Protein AF-A0A821IS59-F1 (afdb_monomer)

Structure (mmCIF, N/CA/C/O backbone):
data_AF-A0A821IS59-F1
#
_entry.id   AF-A0A821IS59-F1
#
loop_
_atom_site.group_PDB
_atom_site.id
_atom_site.type_symbol
_atom_site.label_atom_id
_atom_site.label_alt_id
_atom_site.label_comp_id
_atom_site.label_asym_id
_atom_site.label_entity_id
_atom_site.label_seq_id
_atom_site.pdbx_PDB_ins_code
_atom_site.Cartn_x
_atom_site.Cartn_y
_atom_site.Cartn_z
_atom_site.occupancy
_atom_site.B_iso_or_equiv
_atom_site.auth_seq_id
_atom_site.auth_comp_id
_atom_site.auth_asym_id
_atom_site.auth_atom_id
_atom_site.pdbx_PDB_model_num
ATOM 1 N N . MET A 1 1 ? 2.387 8.499 15.050 1.00 59.97 1 MET A N 1
ATOM 2 C CA . MET A 1 1 ? 1.516 9.221 14.088 1.00 59.97 1 MET A CA 1
ATOM 3 C C . MET A 1 1 ? 2.134 9.024 12.708 1.00 59.97 1 MET A C 1
ATOM 5 O O . MET A 1 1 ? 3.350 8.895 12.683 1.00 59.97 1 MET A O 1
ATOM 9 N N . PRO A 1 2 ? 1.370 8.918 11.602 1.00 74.69 2 PRO A N 1
ATOM 10 C CA . PRO A 1 2 ? 1.954 8.896 10.257 1.00 74.69 2 PRO A CA 1
ATOM 11 C C . PRO A 1 2 ? 2.957 10.035 10.057 1.00 74.69 2 PRO A C 1
ATOM 13 O O . PRO A 1 2 ? 2.703 11.143 10.530 1.00 74.69 2 PRO A O 1
ATOM 16 N N . GLY A 1 3 ? 4.066 9.753 9.378 1.00 76.25 3 GLY A N 1
ATOM 17 C CA . GLY A 1 3 ? 5.069 10.752 9.035 1.00 76.25 3 GLY A CA 1
ATOM 18 C C . GLY A 1 3 ? 4.500 11.798 8.081 1.00 76.25 3 GLY A C 1
ATOM 19 O O . GLY A 1 3 ? 3.654 11.499 7.229 1.00 76.25 3 GLY A O 1
ATOM 20 N N . PHE A 1 4 ? 4.960 13.035 8.232 1.00 82.06 4 PHE A N 1
ATOM 21 C CA . PHE A 1 4 ? 4.669 14.121 7.305 1.00 82.06 4 PHE A CA 1
ATOM 22 C C . PHE A 1 4 ? 5.897 14.372 6.446 1.00 82.06 4 PHE A C 1
ATOM 24 O O . PHE A 1 4 ? 7.017 14.332 6.944 1.00 82.06 4 PHE A O 1
ATOM 31 N N . LEU A 1 5 ? 5.680 14.666 5.163 1.00 84.94 5 LEU A N 1
ATOM 32 C CA . LEU A 1 5 ? 6.774 15.094 4.301 1.00 84.94 5 LEU A CA 1
ATOM 33 C C . LEU A 1 5 ? 7.402 16.364 4.868 1.00 84.94 5 LEU A C 1
ATOM 35 O O . LEU A 1 5 ? 6.694 17.336 5.149 1.00 84.94 5 LEU A O 1
ATOM 39 N N . GLN A 1 6 ? 8.727 16.351 4.981 1.00 84.56 6 GLN A N 1
ATOM 40 C CA . GLN A 1 6 ? 9.496 17.547 5.287 1.00 84.56 6 GLN A CA 1
ATOM 41 C C . GLN A 1 6 ? 9.296 18.605 4.199 1.00 84.56 6 GLN A C 1
ATOM 43 O O . GLN A 1 6 ? 8.906 18.312 3.063 1.00 84.56 6 GLN A O 1
ATOM 48 N N . LYS A 1 7 ? 9.567 19.863 4.550 1.00 80.50 7 LYS A N 1
ATOM 49 C CA . LYS A 1 7 ? 9.503 20.967 3.593 1.00 80.50 7 LYS A CA 1
ATOM 50 C C . LYS A 1 7 ? 10.422 20.659 2.402 1.00 80.50 7 LYS A C 1
ATOM 52 O O . LYS A 1 7 ? 11.548 20.217 2.591 1.00 80.50 7 LYS A O 1
ATOM 57 N N . ASP A 1 8 ? 9.897 20.837 1.191 1.00 82.25 8 ASP A N 1
ATOM 58 C CA . ASP A 1 8 ? 10.565 20.565 -0.093 1.00 82.25 8 ASP A CA 1
ATOM 59 C C . ASP A 1 8 ? 10.872 19.081 -0.401 1.00 82.25 8 ASP A C 1
ATOM 61 O O . ASP A 1 8 ? 11.280 18.750 -1.520 1.00 82.25 8 ASP A O 1
ATOM 65 N N . ALA A 1 9 ? 10.576 18.158 0.520 1.00 81.62 9 ALA A N 1
ATOM 66 C CA . ALA A 1 9 ? 10.671 16.727 0.265 1.00 81.62 9 ALA A CA 1
ATOM 67 C C . ALA A 1 9 ? 9.511 16.249 -0.621 1.00 81.62 9 ALA A C 1
ATOM 69 O O . ALA A 1 9 ? 8.331 16.498 -0.362 1.00 81.62 9 ALA A O 1
ATOM 70 N N . LYS A 1 10 ? 9.843 15.509 -1.683 1.00 82.75 10 LYS A N 1
ATOM 71 C CA . LYS A 1 10 ? 8.840 14.920 -2.586 1.00 82.75 10 LYS A CA 1
ATOM 72 C C . LYS A 1 10 ? 8.290 13.590 -2.064 1.00 82.75 10 LYS A C 1
ATOM 74 O O . LYS A 1 10 ? 7.187 13.202 -2.453 1.00 82.75 10 LYS A O 1
ATOM 79 N N . GLN A 1 11 ? 9.065 12.883 -1.240 1.00 83.88 11 GLN A N 1
ATOM 80 C CA . GLN A 1 11 ? 8.817 11.508 -0.796 1.00 83.88 11 GLN A CA 1
ATOM 81 C C . GLN A 1 11 ? 9.330 11.313 0.638 1.00 83.88 11 GLN A C 1
ATOM 83 O O . GLN A 1 11 ? 10.232 12.036 1.056 1.00 83.88 11 GLN A O 1
ATOM 88 N N . LEU A 1 12 ? 8.719 10.377 1.370 1.00 84.75 12 LEU A N 1
ATOM 89 C CA . LEU A 1 12 ? 9.204 9.915 2.675 1.00 84.75 12 LEU A CA 1
ATOM 90 C C . LEU A 1 12 ? 10.434 9.026 2.477 1.00 84.75 12 LEU A C 1
ATOM 92 O O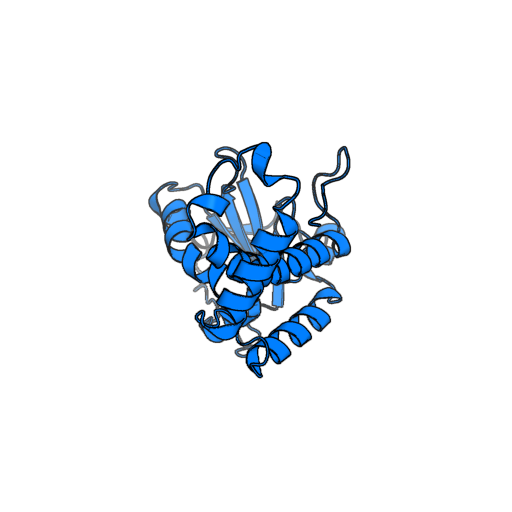 . LEU A 1 12 ? 10.531 8.348 1.445 1.00 84.75 12 LEU A O 1
ATOM 96 N N . ASP A 1 13 ? 11.322 8.993 3.466 1.00 84.88 13 ASP A N 1
ATOM 97 C CA . ASP A 1 13 ? 12.373 7.977 3.508 1.00 84.88 13 ASP A CA 1
ATOM 98 C C . ASP A 1 13 ? 11.794 6.575 3.808 1.00 84.88 13 ASP A C 1
ATOM 100 O O . ASP A 1 13 ? 10.598 6.414 4.083 1.00 84.88 13 ASP A O 1
ATOM 104 N N . ILE A 1 14 ? 12.633 5.539 3.691 1.00 83.19 14 ILE A N 1
ATOM 105 C CA . ILE A 1 14 ? 12.217 4.138 3.873 1.00 83.19 14 ILE A CA 1
ATOM 106 C C . ILE A 1 14 ? 11.695 3.898 5.293 1.00 83.19 14 ILE A C 1
ATOM 108 O O . ILE A 1 14 ? 10.658 3.251 5.476 1.00 83.19 14 ILE A O 1
ATOM 112 N N . GLU A 1 15 ? 12.387 4.430 6.299 1.00 85.94 15 GLU A N 1
ATOM 113 C CA . GLU A 1 15 ? 12.053 4.224 7.706 1.00 85.94 15 GLU A CA 1
ATOM 114 C C . GLU A 1 15 ? 10.711 4.886 8.039 1.00 85.94 15 GLU A C 1
ATOM 116 O O . GLU A 1 15 ? 9.783 4.209 8.488 1.00 85.94 15 GLU A O 1
ATOM 121 N N . GLU A 1 16 ? 10.544 6.164 7.706 1.00 87.19 16 GLU A N 1
ATOM 122 C CA . GLU A 1 16 ? 9.322 6.949 7.875 1.00 87.19 16 GLU A CA 1
ATOM 123 C C . GLU A 1 16 ? 8.137 6.347 7.106 1.00 87.19 16 GLU A C 1
ATOM 125 O O . GLU A 1 16 ? 7.010 6.278 7.622 1.00 87.19 16 GLU A O 1
ATOM 130 N N . ALA A 1 17 ? 8.354 5.894 5.865 1.00 86.94 17 ALA A N 1
ATOM 131 C CA . ALA A 1 17 ? 7.311 5.276 5.049 1.00 86.94 17 ALA A CA 1
ATOM 132 C C . ALA A 1 17 ? 6.825 3.952 5.661 1.00 86.94 17 ALA A C 1
ATOM 134 O O . ALA A 1 17 ? 5.610 3.692 5.706 1.00 86.94 17 ALA A O 1
ATOM 135 N N . ASN A 1 18 ? 7.753 3.138 6.168 1.00 88.56 18 ASN A N 1
ATOM 136 C CA . ASN A 1 18 ? 7.454 1.879 6.841 1.00 88.56 18 ASN A CA 1
ATOM 137 C C . ASN A 1 18 ? 6.792 2.108 8.209 1.00 88.56 18 ASN A C 1
ATOM 139 O O . ASN A 1 18 ? 5.780 1.474 8.518 1.00 88.56 18 ASN A O 1
ATOM 143 N N . GLU A 1 19 ? 7.265 3.061 9.009 1.00 88.44 19 GLU A N 1
ATOM 144 C CA . GLU A 1 19 ? 6.656 3.416 10.297 1.00 88.44 19 GLU A CA 1
ATOM 145 C C . GLU A 1 19 ? 5.252 3.992 10.151 1.00 88.44 19 GLU A C 1
ATOM 147 O O . GLU A 1 19 ? 4.334 3.653 10.913 1.00 88.44 19 GLU A O 1
ATOM 152 N N . THR A 1 20 ? 5.043 4.795 9.110 1.00 87.62 20 THR A N 1
ATOM 153 C CA . THR A 1 20 ? 3.714 5.254 8.716 1.00 87.62 20 THR A CA 1
ATOM 154 C C . THR A 1 20 ? 2.802 4.066 8.439 1.00 87.62 20 THR A C 1
ATOM 156 O O . THR A 1 20 ? 1.679 4.014 8.954 1.00 87.62 20 THR A O 1
ATOM 159 N N . ARG A 1 21 ? 3.273 3.065 7.683 1.00 86.19 21 ARG A N 1
ATOM 160 C CA . ARG A 1 21 ? 2.479 1.866 7.403 1.00 86.19 21 ARG A CA 1
ATOM 161 C C . ARG A 1 21 ? 2.159 1.083 8.672 1.00 86.19 21 ARG A C 1
ATOM 163 O O . ARG A 1 21 ? 0.985 0.763 8.875 1.00 86.19 21 ARG A O 1
ATOM 170 N N . MET A 1 22 ? 3.148 0.831 9.527 1.00 88.44 22 MET A N 1
ATOM 171 C CA . MET A 1 22 ? 2.959 0.156 10.817 1.00 88.44 22 MET A CA 1
ATOM 172 C C . MET A 1 22 ? 1.901 0.871 11.661 1.00 88.44 22 MET A C 1
ATOM 174 O O . MET A 1 22 ? 0.930 0.256 12.104 1.00 88.44 22 MET A O 1
ATOM 178 N N . THR A 1 23 ? 2.004 2.198 11.773 1.00 87.75 23 THR A N 1
ATOM 179 C CA . THR A 1 23 ? 1.018 3.023 12.481 1.00 87.75 23 THR A CA 1
ATOM 180 C C . THR A 1 23 ? -0.379 2.866 11.879 1.00 87.75 23 THR A C 1
ATOM 182 O O . THR A 1 23 ? -1.349 2.669 12.609 1.00 87.75 23 THR A O 1
ATOM 185 N N . THR A 1 24 ? -0.513 2.920 10.547 1.00 84.94 24 THR A N 1
ATOM 186 C CA . THR A 1 24 ? -1.827 2.778 9.894 1.00 84.94 24 THR A CA 1
ATOM 187 C C . THR A 1 24 ? -2.448 1.395 10.076 1.00 84.94 24 THR A C 1
ATOM 189 O O . THR A 1 24 ? -3.676 1.300 10.092 1.00 84.94 24 THR A O 1
ATOM 192 N N . LYS A 1 25 ? -1.639 0.339 10.240 1.00 84.50 25 LYS A N 1
ATOM 193 C CA . LYS A 1 25 ? -2.140 -1.002 10.560 1.00 84.50 25 LYS A CA 1
ATOM 194 C C . LYS A 1 25 ? -2.693 -1.084 11.971 1.00 84.50 25 LYS A C 1
ATOM 196 O O . LYS A 1 25 ? -3.840 -1.494 12.133 1.00 84.50 25 LYS A O 1
ATOM 201 N N . THR A 1 26 ? -1.956 -0.596 12.963 1.00 83.50 26 THR A N 1
ATOM 202 C CA . THR A 1 26 ? -2.443 -0.548 14.349 1.00 83.50 26 THR A CA 1
ATOM 203 C C . THR A 1 26 ? -3.665 0.360 14.487 1.00 83.50 26 THR A C 1
ATOM 205 O O . THR A 1 26 ? -4.608 0.040 15.210 1.00 83.50 26 THR A O 1
ATOM 208 N N . ARG A 1 27 ? -3.701 1.470 13.739 1.00 84.88 27 ARG A N 1
ATOM 209 C CA . ARG A 1 27 ? -4.839 2.394 13.714 1.00 84.88 27 ARG A CA 1
ATOM 210 C C . ARG A 1 27 ? -6.147 1.691 13.368 1.00 84.88 27 ARG A C 1
ATOM 212 O O . ARG A 1 27 ? -7.145 1.993 14.003 1.00 84.88 27 ARG A O 1
ATOM 219 N N . TRP A 1 28 ? -6.153 0.758 12.414 1.00 79.06 28 TRP A N 1
ATOM 220 C CA . TRP A 1 28 ? -7.377 0.038 12.045 1.00 79.06 28 TRP A CA 1
ATOM 221 C C . TRP A 1 28 ? -7.963 -0.748 13.227 1.00 79.06 28 TRP A C 1
ATOM 223 O O . TRP A 1 28 ? -9.173 -0.722 13.438 1.00 79.06 28 TRP A O 1
ATOM 233 N N . ILE A 1 29 ? -7.110 -1.374 14.044 1.00 78.81 29 ILE A N 1
ATOM 234 C CA . ILE A 1 29 ? -7.538 -2.096 15.251 1.00 78.81 29 ILE A CA 1
ATOM 235 C C . ILE A 1 29 ? -8.202 -1.119 16.233 1.00 78.81 29 ILE A C 1
ATOM 237 O O . ILE A 1 29 ? -9.315 -1.367 16.696 1.00 78.81 29 ILE A O 1
ATOM 241 N N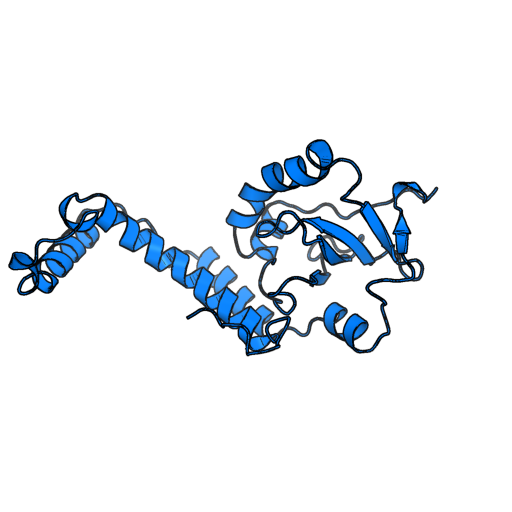 . ILE A 1 30 ? -7.567 0.028 16.487 1.00 82.38 30 ILE A N 1
ATOM 242 C CA . ILE A 1 30 ? -8.092 1.067 17.388 1.00 82.38 30 ILE A CA 1
ATOM 243 C C . ILE A 1 30 ? -9.400 1.664 16.844 1.00 82.38 30 ILE A C 1
ATOM 245 O O . ILE A 1 30 ? -10.386 1.778 17.570 1.00 82.38 30 ILE A O 1
ATOM 249 N N . GLU A 1 31 ? -9.435 2.019 15.558 1.00 82.12 31 GLU A N 1
ATOM 250 C CA . GLU A 1 31 ? -10.614 2.567 14.881 1.00 82.12 31 GLU A CA 1
ATOM 251 C C . GLU A 1 31 ? -11.782 1.573 14.902 1.00 82.12 31 GLU A C 1
ATOM 253 O O . GLU A 1 31 ? -12.923 1.990 15.107 1.00 82.12 31 GLU A O 1
ATOM 258 N N . SER A 1 32 ? -11.516 0.267 14.760 1.00 79.06 32 SER A N 1
ATOM 259 C CA . SER A 1 32 ? -12.545 -0.771 14.870 1.00 79.06 32 SER A CA 1
ATOM 260 C C . SER A 1 32 ? -13.202 -0.743 16.253 1.00 79.06 32 SER A C 1
ATOM 262 O O . SER A 1 32 ? -14.428 -0.718 16.343 1.00 79.06 32 SER A O 1
ATOM 264 N N . PHE A 1 33 ? -12.421 -0.611 17.328 1.00 79.00 33 PHE A N 1
ATOM 265 C CA . PHE A 1 33 ? -12.948 -0.499 18.685 1.00 79.00 33 PHE A CA 1
ATOM 266 C C . PHE A 1 33 ? -13.719 0.813 18.896 1.00 79.00 33 PHE A C 1
ATOM 268 O O . PHE A 1 33 ? -14.870 0.797 19.332 1.00 79.00 33 PHE A O 1
ATOM 275 N N . HIS A 1 34 ? -13.138 1.951 18.505 1.00 80.00 34 HIS A N 1
ATOM 276 C CA . HIS A 1 34 ? -13.785 3.263 18.619 1.00 80.00 34 HIS A CA 1
ATOM 277 C C . HIS A 1 34 ? -15.067 3.381 17.782 1.00 80.00 34 HIS A C 1
ATOM 279 O O . HIS A 1 34 ? -15.975 4.126 18.151 1.00 80.00 34 HIS A O 1
ATOM 285 N N . SER A 1 35 ? -15.199 2.624 16.690 1.00 83.38 35 SER A N 1
ATOM 286 C CA . SER A 1 35 ? -16.431 2.592 15.893 1.00 83.38 35 SER A CA 1
ATOM 287 C C . SER A 1 35 ? -17.660 2.161 16.706 1.00 83.38 35 SER A C 1
ATOM 289 O O . SER A 1 35 ? -18.772 2.578 16.391 1.00 83.38 35 SER A O 1
ATOM 291 N N . GLN A 1 36 ? -17.476 1.402 17.795 1.00 85.69 36 GLN A N 1
ATOM 292 C CA . GLN A 1 36 ? -18.565 1.018 18.696 1.00 85.69 36 GLN A CA 1
ATOM 293 C C . GLN A 1 36 ? -19.142 2.216 19.454 1.00 85.69 36 GLN A C 1
ATOM 295 O O . GLN A 1 36 ? -20.348 2.257 19.679 1.00 85.69 36 GLN A O 1
ATOM 300 N N . PHE A 1 37 ? -18.321 3.217 19.789 1.00 86.81 37 PHE A N 1
ATOM 301 C CA . PHE A 1 37 ? -18.783 4.440 20.455 1.00 86.81 37 PHE A CA 1
ATOM 302 C C . PHE A 1 37 ? -19.668 5.267 19.531 1.00 86.81 37 PHE A C 1
ATOM 304 O O . PHE A 1 37 ? -20.693 5.781 19.963 1.00 86.81 37 PHE A O 1
ATOM 311 N N . LYS A 1 38 ? -19.339 5.310 18.234 1.00 85.31 38 LYS A N 1
ATOM 312 C CA . LYS A 1 38 ? -20.121 6.037 17.222 1.00 85.31 38 LYS A CA 1
ATOM 313 C C . LYS A 1 38 ? -21.543 5.498 17.019 1.00 85.31 38 LYS A C 1
ATOM 315 O O . LYS A 1 38 ? -22.333 6.151 16.352 1.00 85.31 38 LYS A O 1
ATOM 320 N N . LYS A 1 39 ? -21.886 4.329 17.571 1.00 87.44 39 LYS A N 1
ATOM 321 C CA . LYS A 1 39 ? -23.265 3.808 17.568 1.00 87.44 39 LYS A CA 1
ATOM 322 C C . LYS A 1 39 ? -24.162 4.496 18.596 1.00 87.44 39 LYS A C 1
ATOM 324 O O . LYS A 1 39 ? -25.381 4.394 18.512 1.00 87.44 39 LYS A O 1
ATOM 329 N N . TRP A 1 40 ? -23.570 5.172 19.575 1.00 88.94 40 TRP A N 1
ATOM 330 C CA . TRP A 1 40 ? -24.288 5.844 20.646 1.00 88.94 40 TRP A CA 1
ATOM 331 C C . TRP A 1 40 ? -24.414 7.317 20.295 1.00 88.94 40 TRP A C 1
ATOM 333 O O . TRP A 1 40 ? -23.400 8.008 20.213 1.00 88.94 40 TRP A O 1
ATOM 343 N N . ARG A 1 41 ? -25.653 7.801 20.143 1.00 89.75 41 ARG A N 1
ATOM 344 C CA . ARG A 1 41 ? -25.951 9.184 19.726 1.00 89.75 41 ARG A CA 1
ATOM 345 C C . ARG A 1 41 ? -25.135 10.229 20.493 1.00 89.75 41 ARG A C 1
ATOM 347 O O . ARG A 1 41 ? -24.596 11.156 19.904 1.00 89.75 41 ARG A O 1
ATOM 354 N N . PHE A 1 42 ? -25.002 10.028 21.806 1.00 90.31 42 PHE A N 1
ATOM 355 C CA . PHE A 1 42 ? -24.223 10.902 22.683 1.00 90.31 42 PHE A CA 1
ATOM 356 C C . PHE A 1 42 ? -22.766 11.083 22.221 1.00 90.31 42 PHE A C 1
ATOM 358 O O . PHE A 1 42 ? -22.255 12.193 22.251 1.00 90.31 42 PHE A O 1
ATOM 365 N N . PHE A 1 43 ? -22.105 10.012 21.770 1.00 88.50 43 PHE A N 1
ATOM 366 C CA . PHE A 1 43 ? -20.697 10.025 21.355 1.00 88.50 43 PHE A CA 1
ATOM 367 C C . PHE A 1 43 ? -20.496 10.218 19.845 1.00 88.50 43 PHE A C 1
ATOM 369 O O . PHE A 1 43 ? -19.364 10.416 19.403 1.00 88.50 43 PHE A O 1
ATOM 376 N N . SER A 1 44 ? -21.555 10.127 19.036 1.00 85.69 44 SER A N 1
ATOM 377 C CA . SER A 1 44 ? -21.482 10.356 17.588 1.00 85.69 44 SER A CA 1
ATOM 378 C C . SER A 1 44 ? -21.651 11.821 17.193 1.00 85.69 44 SER A C 1
ATOM 380 O O . SER A 1 44 ? -21.275 12.198 16.084 1.00 85.69 44 SER A O 1
ATOM 382 N N . GLU A 1 45 ? -22.235 12.631 18.072 1.00 86.81 45 GLU A N 1
ATOM 383 C CA . GLU A 1 45 ? -22.579 14.031 17.822 1.00 86.81 45 GLU A CA 1
ATOM 384 C C . GLU A 1 45 ? -21.733 14.989 18.676 1.00 86.81 45 GLU A C 1
ATOM 386 O O . GLU A 1 45 ? -20.766 14.602 19.335 1.00 86.81 45 GLU A O 1
ATOM 391 N N . ARG A 1 46 ? -22.075 16.282 18.637 1.00 86.12 46 ARG A N 1
ATOM 392 C CA . ARG A 1 46 ? -21.448 17.286 19.499 1.00 86.12 46 ARG A CA 1
ATOM 393 C C . ARG A 1 46 ? -21.915 17.077 20.938 1.00 86.12 46 ARG A C 1
ATOM 395 O O . ARG A 1 46 ? -23.105 17.166 21.228 1.00 86.12 46 ARG A O 1
ATOM 402 N N . ILE A 1 47 ? -20.963 16.837 21.830 1.00 87.19 47 ILE A N 1
ATOM 403 C CA . ILE A 1 47 ? -21.215 16.682 23.264 1.00 87.19 47 ILE A CA 1
ATOM 404 C C . ILE A 1 47 ? -21.438 18.073 23.875 1.00 87.19 47 ILE A C 1
ATOM 406 O O . ILE A 1 47 ? -20.642 18.980 23.624 1.00 87.19 47 ILE A O 1
ATOM 410 N N . SER A 1 48 ? -22.511 18.249 24.662 1.00 88.88 48 SER A N 1
ATOM 411 C CA . SER A 1 48 ? -22.744 19.507 25.394 1.00 88.88 48 SER A CA 1
ATOM 412 C C . SER A 1 48 ? -21.601 19.773 26.374 1.00 88.88 48 SER A C 1
ATOM 414 O O . SER A 1 48 ? -21.091 18.851 27.016 1.00 88.88 48 SER A O 1
ATOM 416 N N . GLN A 1 49 ? -21.244 21.047 26.529 1.00 89.62 49 GLN A N 1
ATOM 417 C CA . GLN A 1 49 ? -20.241 21.514 27.483 1.00 89.62 49 GLN A CA 1
ATOM 418 C C . GLN A 1 49 ? -20.562 21.084 28.925 1.00 89.62 49 GLN A C 1
ATOM 420 O O . GLN A 1 49 ? -19.636 20.804 29.685 1.00 89.62 49 GLN A O 1
ATOM 425 N N . ASP A 1 50 ? -21.844 20.915 29.265 1.00 91.31 50 ASP A N 1
ATOM 426 C CA . ASP A 1 50 ? -22.294 20.444 30.585 1.00 91.31 50 ASP A CA 1
ATOM 427 C C . ASP A 1 50 ? -21.741 19.059 30.953 1.00 91.31 50 ASP A C 1
ATOM 429 O O . ASP A 1 50 ? -21.581 18.729 32.127 1.00 91.31 50 ASP A O 1
ATOM 433 N N . PHE A 1 51 ? -21.424 18.235 29.950 1.00 88.88 51 PHE A N 1
ATOM 434 C CA . PHE A 1 51 ? -20.907 16.887 30.160 1.00 88.88 51 PHE A CA 1
ATOM 435 C C . PHE A 1 51 ? -19.381 16.811 30.180 1.00 88.88 51 PHE A C 1
ATOM 437 O O . PHE A 1 51 ? -18.861 15.728 30.432 1.00 88.88 51 PHE A O 1
ATOM 444 N N . LEU A 1 52 ? -18.644 17.909 29.961 1.00 87.19 52 LEU A N 1
ATOM 445 C CA . LEU A 1 52 ? -17.173 17.874 29.932 1.00 87.19 52 LEU A CA 1
ATOM 446 C C . LEU A 1 52 ? -16.567 17.353 31.236 1.00 87.19 52 LEU A C 1
ATOM 448 O O . LEU A 1 52 ? -15.613 16.584 31.190 1.00 87.19 52 LEU A O 1
ATOM 452 N N . LEU A 1 53 ? -17.140 17.724 32.383 1.00 91.75 53 LEU A N 1
ATOM 453 C CA . LEU A 1 53 ? -16.655 17.278 33.694 1.00 91.75 53 LEU A CA 1
ATOM 454 C C . LEU A 1 53 ? -16.908 15.788 33.957 1.00 91.75 53 LEU A C 1
ATOM 456 O O . LEU A 1 53 ? -16.228 15.203 34.788 1.00 91.75 53 LEU A O 1
ATOM 460 N N . ASN A 1 54 ? -17.866 15.183 33.247 1.00 92.38 54 ASN A N 1
ATOM 461 C CA . ASN A 1 54 ? -18.270 13.785 33.427 1.00 92.38 54 ASN A CA 1
ATOM 462 C C . ASN A 1 54 ? -17.915 12.904 32.220 1.00 92.38 54 ASN A C 1
ATOM 464 O O . ASN A 1 54 ? -18.256 11.718 32.190 1.00 92.38 54 ASN A O 1
ATOM 468 N N . ILE A 1 55 ? -17.280 13.469 31.187 1.00 91.44 55 ILE A N 1
ATOM 469 C CA . ILE A 1 55 ? -17.041 12.770 29.923 1.00 91.44 55 ILE A CA 1
ATOM 470 C C . ILE A 1 55 ? -16.150 11.546 30.129 1.00 91.44 55 ILE A C 1
ATOM 472 O O . ILE A 1 55 ? -16.344 10.525 29.474 1.00 91.44 55 ILE A O 1
ATOM 476 N N . ASP A 1 56 ? -15.220 11.611 31.080 1.00 92.44 56 ASP A N 1
ATOM 477 C CA . ASP A 1 56 ? -14.331 10.511 31.421 1.00 92.44 56 ASP A CA 1
ATOM 478 C C . ASP A 1 56 ? -15.107 9.325 32.022 1.00 92.44 56 ASP A C 1
ATOM 480 O O . ASP A 1 56 ? -14.922 8.189 31.580 1.00 92.44 56 ASP A O 1
ATOM 484 N N . ILE A 1 57 ? -16.027 9.578 32.958 1.00 95.38 57 ILE A N 1
ATOM 485 C CA . ILE A 1 57 ? -16.891 8.569 33.580 1.00 95.38 57 ILE A CA 1
ATOM 486 C C . ILE A 1 57 ? -17.819 7.960 32.534 1.00 95.38 57 ILE A C 1
ATOM 488 O O . ILE A 1 57 ? -17.969 6.737 32.486 1.00 95.38 57 ILE A O 1
ATOM 492 N N . LEU A 1 58 ? -18.409 8.782 31.664 1.00 92.56 58 LEU A N 1
ATOM 493 C CA . LEU A 1 58 ? -19.292 8.310 30.598 1.00 92.56 58 LEU A CA 1
ATOM 494 C C . LEU A 1 58 ? -18.540 7.409 29.610 1.00 92.56 58 LEU A C 1
ATOM 496 O O . LEU A 1 58 ? -19.008 6.311 29.298 1.00 92.56 58 LEU A O 1
ATOM 500 N N . VAL A 1 59 ? -17.348 7.825 29.164 1.00 91.75 59 VAL A N 1
ATOM 501 C CA . VAL A 1 59 ? -16.495 7.022 28.275 1.00 91.75 59 VAL A CA 1
ATOM 502 C C . VAL A 1 59 ? -16.088 5.718 28.955 1.00 91.75 59 VAL A C 1
ATOM 504 O O . VAL A 1 59 ? -16.226 4.658 28.345 1.00 91.75 59 VAL A O 1
ATOM 507 N N . ARG A 1 60 ? -15.632 5.748 30.215 1.00 93.69 60 ARG A N 1
ATOM 508 C CA . ARG A 1 60 ? -15.223 4.546 30.970 1.00 93.69 60 ARG A CA 1
ATOM 509 C C . ARG A 1 60 ? -16.383 3.575 31.176 1.00 93.69 60 ARG A C 1
ATOM 511 O O . ARG A 1 60 ? -16.212 2.376 30.964 1.00 93.69 60 ARG A O 1
ATOM 518 N N . THR A 1 61 ? -17.559 4.085 31.534 1.00 93.81 61 THR A N 1
ATOM 519 C CA . THR A 1 61 ? -18.767 3.275 31.761 1.00 93.81 61 THR A CA 1
ATOM 520 C C . THR A 1 61 ? -19.210 2.591 30.475 1.00 93.81 61 THR A C 1
ATOM 522 O O . THR A 1 61 ? -19.456 1.379 30.461 1.00 93.81 61 THR A O 1
ATOM 525 N N . LEU A 1 62 ? -19.247 3.337 29.367 1.00 91.50 62 LEU A N 1
ATOM 526 C CA . LEU A 1 62 ? -19.572 2.754 28.074 1.00 91.50 62 LEU A CA 1
ATOM 527 C C . LEU A 1 62 ? -18.503 1.749 27.627 1.00 91.50 62 LEU A C 1
ATOM 529 O O . LEU A 1 62 ? -18.851 0.656 27.189 1.00 91.50 62 LEU A O 1
ATOM 533 N N . SER A 1 63 ? -17.217 2.070 27.799 1.00 90.12 63 SER A N 1
ATOM 534 C CA . SER A 1 63 ? -16.103 1.158 27.495 1.00 90.12 63 SER A CA 1
ATOM 535 C C . SER A 1 63 ? -16.262 -0.172 28.228 1.00 90.12 63 SER A C 1
ATOM 537 O O . SER A 1 63 ? -16.185 -1.232 27.613 1.00 90.12 63 SER A O 1
ATOM 539 N N . ALA A 1 64 ? -16.522 -0.128 29.539 1.00 91.62 64 ALA A N 1
ATOM 540 C CA . ALA A 1 64 ? -16.721 -1.319 30.359 1.00 91.62 64 ALA A CA 1
ATOM 541 C C . ALA A 1 64 ? -17.933 -2.134 29.888 1.00 91.62 64 ALA A C 1
ATOM 543 O O . ALA A 1 64 ? -17.847 -3.357 29.769 1.00 91.62 64 ALA A O 1
ATOM 544 N N . SER A 1 65 ? -19.033 -1.456 29.552 1.00 91.12 65 SER A N 1
ATOM 545 C CA . SER A 1 65 ? -20.256 -2.093 29.054 1.00 91.12 65 SER A CA 1
ATOM 546 C C . SER A 1 65 ? -20.033 -2.778 27.703 1.00 91.12 65 SER A C 1
ATOM 548 O O . SER A 1 65 ? -20.384 -3.946 27.541 1.00 91.12 65 SER A O 1
ATOM 550 N N . VAL A 1 66 ? -19.384 -2.098 26.753 1.00 89.19 66 VAL A N 1
ATOM 551 C CA . VAL A 1 66 ? -19.027 -2.657 25.438 1.00 89.19 66 VAL A CA 1
ATOM 552 C C . VAL A 1 66 ? -18.042 -3.816 25.585 1.00 89.19 66 VAL A C 1
ATOM 554 O O . VAL A 1 66 ? -18.203 -4.832 24.920 1.00 89.19 66 VAL A O 1
ATOM 557 N N . ASN A 1 67 ? -17.064 -3.723 26.487 1.00 85.62 67 ASN A N 1
ATOM 558 C CA . ASN A 1 67 ? -16.104 -4.804 26.725 1.00 85.62 67 ASN A CA 1
ATOM 559 C C . ASN A 1 67 ? -16.749 -6.057 27.333 1.00 85.62 67 ASN A C 1
ATOM 561 O O . ASN A 1 67 ? -16.318 -7.174 27.042 1.00 85.62 67 ASN A O 1
ATOM 565 N N . LYS A 1 68 ? -17.755 -5.877 28.197 1.00 89.56 68 LYS A N 1
ATOM 566 C CA . LYS A 1 68 ? -18.459 -6.963 28.891 1.00 89.56 68 LYS A CA 1
ATOM 567 C C . LYS A 1 68 ? -19.525 -7.619 28.009 1.00 89.56 68 LYS A C 1
ATOM 569 O O . LYS A 1 68 ? -19.621 -8.842 28.009 1.00 89.56 68 LYS A O 1
ATOM 574 N N . TYR A 1 69 ? -20.317 -6.818 27.295 1.00 89.25 69 TYR A N 1
ATOM 575 C CA . TYR A 1 69 ? -21.541 -7.267 26.616 1.00 89.25 69 TYR A CA 1
ATOM 576 C C . TYR A 1 69 ? -21.537 -7.047 25.100 1.00 89.25 69 TYR A C 1
ATOM 578 O O . TYR A 1 69 ? -22.375 -7.601 24.395 1.00 89.25 69 TYR A O 1
ATOM 586 N N . GLY A 1 70 ? -20.633 -6.215 24.584 1.00 81.19 70 GLY A N 1
ATOM 587 C CA . GLY A 1 70 ? -20.553 -5.907 23.163 1.00 81.19 70 GLY A CA 1
ATOM 588 C C . GLY A 1 70 ? -19.886 -7.022 22.350 1.00 81.19 70 GLY A C 1
ATOM 589 O O . GLY A 1 70 ? -19.111 -7.822 22.882 1.00 81.19 70 GLY A O 1
ATOM 590 N N . PRO A 1 71 ? -20.145 -7.072 21.031 1.00 80.81 71 PRO A N 1
ATOM 591 C CA . PRO A 1 71 ? -19.470 -8.011 20.151 1.00 80.81 71 PRO A CA 1
ATOM 592 C C . PRO A 1 71 ? -17.976 -7.682 20.091 1.00 80.81 71 PRO A C 1
ATOM 594 O O . PRO A 1 71 ? -17.583 -6.535 19.849 1.00 80.81 71 PRO A O 1
ATOM 597 N N . ARG A 1 72 ? -17.131 -8.701 20.268 1.00 73.38 72 ARG A N 1
ATOM 598 C CA . ARG A 1 72 ? -15.688 -8.559 20.063 1.00 73.38 72 ARG A CA 1
ATOM 599 C C . ARG A 1 72 ? -15.419 -8.393 18.572 1.00 73.38 72 ARG A C 1
ATOM 601 O O . ARG A 1 72 ? -15.601 -9.324 17.802 1.00 73.38 72 ARG A O 1
ATOM 608 N N . LEU A 1 73 ? -15.000 -7.195 18.173 1.00 71.38 73 LEU A N 1
ATOM 609 C CA . LEU A 1 73 ? -14.669 -6.900 16.774 1.00 71.38 73 LEU A CA 1
ATOM 610 C C . LEU A 1 73 ? -13.277 -7.384 16.368 1.00 71.38 73 LEU A C 1
ATOM 612 O O . LEU A 1 73 ? -13.011 -7.565 15.185 1.00 71.38 73 LEU A O 1
ATOM 616 N N . PHE A 1 74 ? -12.393 -7.573 17.343 1.00 70.31 74 PHE A N 1
ATOM 617 C CA . PHE A 1 74 ? -11.032 -8.028 17.127 1.00 70.31 74 PHE A CA 1
ATOM 618 C C . PHE A 1 74 ? -10.657 -9.011 18.232 1.00 70.31 74 PHE A C 1
ATOM 620 O O . PHE A 1 74 ? -10.765 -8.696 19.418 1.00 70.31 74 PHE A O 1
ATOM 627 N N . HIS A 1 75 ? -10.244 -10.215 17.840 1.00 66.50 75 HIS A N 1
ATOM 628 C CA . HIS A 1 75 ? -9.820 -11.251 18.781 1.00 66.50 75 HIS A CA 1
ATOM 629 C C . HIS A 1 75 ? -8.333 -11.138 19.144 1.00 66.50 75 HIS A C 1
ATOM 631 O O . HIS A 1 75 ? -7.944 -11.668 20.183 1.00 66.50 75 HIS A O 1
ATOM 637 N N . GLY A 1 76 ? -7.535 -10.410 18.345 1.00 59.88 76 GLY A N 1
ATOM 638 C CA . GLY A 1 76 ? -6.172 -9.948 18.651 1.00 59.88 76 GLY A CA 1
ATOM 639 C C . GLY A 1 76 ? -5.170 -10.990 19.111 1.00 59.88 76 GLY A C 1
ATOM 640 O O . GLY A 1 76 ? -4.165 -10.641 19.724 1.00 59.88 76 GLY A O 1
ATOM 641 N N . LYS A 1 77 ? -5.479 -12.260 18.868 1.00 63.25 77 LYS A N 1
ATOM 642 C CA . LYS A 1 77 ? -4.731 -13.427 19.330 1.00 63.25 77 LYS A CA 1
ATOM 643 C C . LYS A 1 77 ? -4.847 -14.590 18.347 1.00 63.25 77 LYS A C 1
ATOM 645 O O . LYS A 1 77 ? -4.644 -15.735 18.740 1.00 63.25 77 LYS A O 1
ATOM 650 N N . SER A 1 78 ? -5.238 -14.328 17.098 1.00 75.06 78 SER A N 1
ATOM 651 C CA . SER A 1 78 ? -5.183 -15.375 16.081 1.00 75.06 78 SER A CA 1
ATOM 652 C C . SER A 1 78 ? -3.714 -15.649 15.742 1.00 75.06 78 SER A C 1
ATOM 654 O O . SER A 1 78 ? -2.890 -14.732 15.768 1.00 75.06 78 SER A O 1
ATOM 656 N N . ALA A 1 79 ? -3.366 -16.902 15.446 1.00 81.38 79 ALA A N 1
ATOM 657 C CA . ALA A 1 79 ? -2.021 -17.236 14.971 1.00 81.38 79 ALA A CA 1
ATOM 658 C C . ALA A 1 79 ? -1.669 -16.434 13.702 1.00 81.38 79 ALA A C 1
ATOM 660 O O . ALA A 1 79 ? -0.534 -16.004 13.531 1.00 81.38 79 ALA A O 1
ATOM 661 N N . GLU A 1 80 ? -2.672 -16.153 12.870 1.00 80.44 80 GLU A N 1
ATOM 662 C CA . GLU A 1 80 ? -2.577 -15.348 11.652 1.00 80.44 80 GLU A CA 1
ATOM 663 C C . GLU A 1 80 ? -2.129 -13.903 11.930 1.00 80.44 80 GLU A C 1
ATOM 665 O O . GLU A 1 80 ? -1.219 -13.411 11.262 1.00 80.44 80 GLU A O 1
ATOM 670 N N . ASP A 1 81 ? -2.701 -13.237 12.942 1.00 80.44 81 ASP A N 1
ATOM 671 C CA . ASP A 1 81 ? -2.310 -11.872 13.327 1.00 80.44 81 ASP A CA 1
ATOM 672 C C . ASP A 1 81 ? -0.843 -11.820 13.786 1.00 80.44 81 ASP A C 1
ATOM 674 O O . ASP A 1 81 ? -0.112 -10.892 13.431 1.00 80.44 81 ASP A O 1
ATOM 678 N N . TYR A 1 82 ? -0.397 -12.826 14.549 1.00 85.31 82 TYR A N 1
ATOM 679 C CA . TYR A 1 82 ? 0.996 -12.938 14.995 1.00 85.31 82 TYR A CA 1
ATOM 680 C C . TYR A 1 82 ? 1.952 -13.178 13.826 1.00 85.31 82 TYR A C 1
ATOM 682 O O . TYR A 1 82 ? 2.977 -12.501 13.724 1.00 85.31 82 TYR A O 1
ATOM 690 N N . THR A 1 83 ? 1.614 -14.102 12.925 1.00 86.19 83 THR A N 1
ATOM 691 C CA . THR A 1 83 ? 2.409 -14.384 11.723 1.00 86.19 83 THR A CA 1
ATOM 692 C C . THR A 1 83 ? 2.525 -13.142 10.843 1.00 86.19 83 THR A C 1
ATOM 694 O O . THR A 1 83 ? 3.630 -12.774 10.440 1.00 86.19 83 THR A O 1
ATOM 697 N N . LEU A 1 84 ? 1.416 -12.431 10.614 1.00 84.12 84 LEU A N 1
ATOM 698 C CA . LEU A 1 84 ? 1.410 -11.189 9.848 1.00 84.12 84 LEU A CA 1
ATOM 699 C C . LEU A 1 84 ? 2.259 -10.101 10.520 1.00 84.12 84 LEU A C 1
ATOM 701 O O . LEU A 1 84 ? 3.049 -9.443 9.844 1.00 84.12 84 LEU A O 1
ATOM 705 N N . ALA A 1 85 ? 2.127 -9.915 11.837 1.00 87.19 85 ALA A N 1
ATOM 706 C CA . ALA A 1 85 ? 2.910 -8.931 12.580 1.00 87.19 85 ALA A CA 1
ATOM 707 C C . ALA A 1 85 ? 4.417 -9.225 12.506 1.00 87.19 85 ALA A C 1
ATOM 709 O O . ALA A 1 85 ? 5.199 -8.319 12.219 1.00 87.19 85 ALA A O 1
ATOM 710 N N . ASN A 1 86 ? 4.823 -10.485 12.684 1.00 88.44 86 ASN A N 1
ATOM 711 C CA . ASN A 1 86 ? 6.220 -10.898 12.550 1.00 88.44 86 ASN A CA 1
ATOM 712 C C . ASN A 1 86 ? 6.740 -10.683 11.124 1.00 88.44 86 ASN A C 1
ATOM 714 O O . ASN A 1 86 ? 7.817 -10.117 10.949 1.00 88.44 86 ASN A O 1
ATOM 718 N N . LYS A 1 87 ? 5.953 -11.039 10.100 1.00 86.81 87 LYS A N 1
ATOM 719 C CA . LYS A 1 87 ? 6.305 -10.780 8.695 1.00 86.81 87 LYS A CA 1
ATOM 720 C C . LYS A 1 87 ? 6.496 -9.285 8.440 1.00 86.81 87 LYS A C 1
ATOM 722 O O . LYS A 1 87 ? 7.473 -8.885 7.817 1.00 86.81 87 LYS A O 1
ATOM 727 N N . MET A 1 88 ? 5.605 -8.442 8.963 1.00 88.88 88 MET A N 1
ATOM 728 C CA . MET A 1 88 ? 5.742 -6.987 8.870 1.00 88.88 88 MET A CA 1
ATOM 729 C C . MET A 1 88 ? 6.994 -6.467 9.590 1.00 88.88 88 MET A C 1
ATOM 731 O O . MET A 1 88 ? 7.651 -5.568 9.081 1.00 88.88 88 MET A O 1
ATOM 735 N N . LEU A 1 89 ? 7.367 -7.021 10.743 1.00 89.44 89 LEU A N 1
ATOM 736 C CA . LEU A 1 89 ? 8.608 -6.631 11.419 1.00 89.44 89 LEU A CA 1
ATOM 737 C C . LEU A 1 89 ? 9.851 -7.018 10.605 1.00 89.44 89 LEU A C 1
ATOM 739 O O . LEU A 1 89 ? 10.771 -6.212 10.498 1.00 89.44 89 LEU A O 1
ATOM 743 N N . LEU A 1 90 ? 9.851 -8.199 9.980 1.00 86.88 90 LEU A N 1
ATOM 744 C CA . LEU A 1 90 ? 10.934 -8.640 9.095 1.00 86.88 90 LEU A CA 1
ATOM 745 C C . LEU A 1 90 ? 11.039 -7.753 7.845 1.00 86.88 90 LEU A C 1
ATOM 747 O O . LEU A 1 90 ? 12.117 -7.271 7.510 1.00 86.88 90 LEU A O 1
ATOM 751 N N . MET A 1 91 ? 9.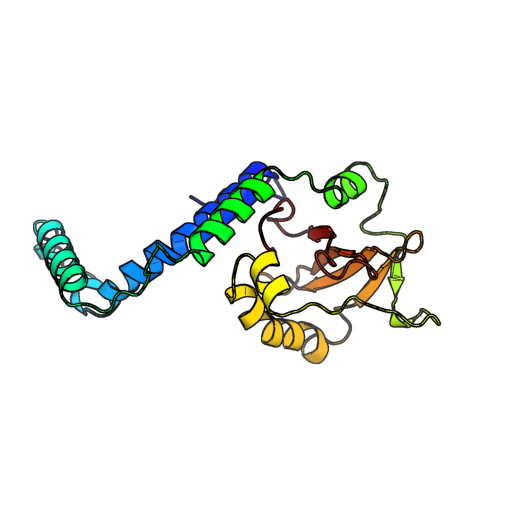909 -7.470 7.192 1.00 84.62 91 MET A N 1
ATOM 752 C CA . MET A 1 91 ? 9.863 -6.630 5.993 1.00 84.62 91 MET A CA 1
ATOM 753 C C . MET A 1 91 ? 10.214 -5.160 6.271 1.00 84.62 91 MET A C 1
ATOM 755 O O . MET A 1 91 ? 10.695 -4.485 5.364 1.00 84.62 91 MET A O 1
ATOM 759 N N . LYS A 1 92 ? 10.022 -4.654 7.504 1.00 86.31 92 LYS A N 1
ATOM 760 C CA . LYS A 1 92 ? 10.350 -3.259 7.874 1.00 86.31 92 LYS A CA 1
ATOM 761 C C . LYS A 1 92 ? 11.814 -2.935 7.564 1.00 86.31 92 LYS A C 1
ATOM 763 O O . LYS A 1 92 ? 12.105 -1.826 7.127 1.00 86.31 92 LYS A O 1
ATOM 768 N N . ASN A 1 93 ? 12.696 -3.908 7.778 1.00 80.75 93 ASN A N 1
ATOM 769 C CA . ASN A 1 93 ? 14.144 -3.755 7.652 1.00 80.75 93 ASN A CA 1
ATOM 770 C C . ASN A 1 93 ? 14.688 -4.325 6.335 1.00 80.75 93 ASN A C 1
ATOM 772 O O . ASN A 1 93 ? 15.900 -4.354 6.137 1.00 80.75 93 ASN A O 1
ATOM 776 N N . ARG A 1 94 ? 13.816 -4.820 5.448 1.00 84.06 94 ARG A N 1
ATOM 777 C CA . ARG A 1 94 ? 14.232 -5.338 4.145 1.00 84.06 94 ARG A CA 1
ATOM 778 C C . ARG A 1 94 ? 14.773 -4.188 3.302 1.00 84.06 94 ARG A C 1
ATOM 780 O O . ARG A 1 94 ? 14.175 -3.119 3.261 1.00 84.06 94 ARG A O 1
ATOM 787 N N . THR A 1 95 ? 15.862 -4.433 2.594 1.00 82.44 95 THR A N 1
ATOM 788 C CA . THR A 1 95 ? 16.376 -3.527 1.567 1.00 82.44 95 THR A CA 1
ATOM 789 C C . THR A 1 95 ? 15.551 -3.675 0.288 1.00 82.44 95 THR A C 1
ATOM 791 O O . THR A 1 95 ? 15.330 -4.800 -0.160 1.00 82.44 95 THR A O 1
ATOM 794 N N . SER A 1 96 ? 15.102 -2.565 -0.307 1.00 86.19 96 SER A N 1
ATOM 795 C CA . SER A 1 96 ? 14.491 -2.593 -1.644 1.00 86.19 96 SER A CA 1
ATOM 796 C C . SER A 1 96 ? 15.593 -2.509 -2.695 1.00 86.19 96 SER A C 1
ATOM 798 O O . SER A 1 96 ? 16.222 -1.467 -2.875 1.00 86.19 96 SER A O 1
ATOM 800 N N . HIS A 1 97 ? 15.842 -3.624 -3.373 1.00 87.88 97 HIS A N 1
ATOM 801 C CA . HIS A 1 97 ? 16.803 -3.693 -4.467 1.00 87.88 97 HIS A CA 1
ATOM 802 C C . HIS A 1 97 ? 16.346 -2.841 -5.652 1.00 87.88 97 HIS A C 1
ATOM 804 O O . HIS A 1 97 ? 17.163 -2.169 -6.270 1.00 87.88 97 HIS A O 1
ATOM 810 N N . LEU A 1 98 ? 15.041 -2.798 -5.929 1.00 89.06 98 LEU A N 1
ATOM 811 C CA . LEU A 1 98 ? 14.488 -2.000 -7.020 1.00 89.06 98 LEU A CA 1
ATOM 812 C C . LEU A 1 98 ? 14.639 -0.495 -6.761 1.00 89.06 98 LEU A C 1
ATOM 814 O O . LEU A 1 98 ? 14.958 0.267 -7.674 1.00 89.06 98 LEU A O 1
ATOM 818 N N . GLU A 1 99 ? 14.442 -0.058 -5.515 1.00 88.19 99 GLU A N 1
ATOM 819 C CA . GLU A 1 99 ? 14.717 1.320 -5.105 1.00 88.19 99 GLU A CA 1
ATOM 820 C C . GLU A 1 99 ? 16.195 1.671 -5.297 1.00 88.19 99 GLU A C 1
ATOM 822 O O . GLU A 1 99 ? 16.487 2.704 -5.904 1.00 88.19 99 GLU A O 1
ATOM 827 N N . GLN A 1 100 ? 17.100 0.787 -4.867 1.00 88.88 100 GLN A N 1
ATOM 828 C CA . GLN A 1 100 ? 18.541 0.973 -5.022 1.00 88.88 100 GLN A CA 1
ATOM 829 C C . GLN A 1 100 ? 18.952 1.051 -6.491 1.00 88.88 100 GLN A C 1
ATOM 831 O O . GLN A 1 100 ? 19.629 2.002 -6.872 1.00 88.88 100 GLN A O 1
ATOM 836 N N . SER A 1 101 ? 18.499 0.122 -7.337 1.00 89.44 101 SER A N 1
ATOM 837 C CA . SER A 1 101 ? 18.809 0.122 -8.772 1.00 89.44 101 SER A CA 1
ATOM 838 C C . SER A 1 101 ? 18.320 1.392 -9.469 1.00 89.44 101 SER A C 1
ATOM 840 O O . SER A 1 101 ? 19.008 1.935 -10.332 1.00 89.44 101 SER A O 1
ATOM 842 N N . ILE A 1 102 ? 17.153 1.920 -9.086 1.00 88.94 102 ILE A N 1
ATOM 843 C CA . ILE A 1 102 ? 16.644 3.180 -9.646 1.00 88.94 102 ILE A CA 1
ATOM 844 C C . ILE A 1 102 ? 17.445 4.383 -9.133 1.00 88.94 102 ILE A C 1
ATOM 846 O O . ILE A 1 102 ? 17.731 5.300 -9.906 1.00 88.94 102 ILE A O 1
ATOM 850 N N . SER A 1 103 ? 17.798 4.404 -7.847 1.00 86.94 103 SER A N 1
ATOM 851 C CA . SER A 1 103 ? 18.561 5.495 -7.228 1.00 86.94 103 SER A CA 1
ATOM 852 C C . SER A 1 103 ? 20.015 5.550 -7.711 1.00 86.94 103 SER A C 1
ATOM 854 O O . SER A 1 103 ? 20.531 6.645 -7.933 1.00 86.94 103 SER A O 1
ATOM 856 N N . ASN A 1 104 ? 20.644 4.396 -7.946 1.00 89.06 104 ASN A N 1
ATOM 857 C CA . ASN A 1 104 ? 22.004 4.278 -8.485 1.00 89.06 104 ASN A CA 1
ATOM 858 C C . ASN A 1 104 ? 22.071 4.531 -10.000 1.00 89.06 104 ASN A C 1
ATOM 860 O O . ASN A 1 104 ? 23.144 4.797 -10.535 1.00 89.06 104 ASN A O 1
ATOM 864 N N . GLY A 1 105 ? 20.925 4.495 -10.688 1.00 86.12 105 GLY A N 1
ATOM 865 C CA . GLY A 1 105 ? 20.827 4.723 -12.129 1.00 86.12 105 GLY A CA 1
ATOM 866 C C . GLY A 1 105 ? 20.971 3.464 -12.988 1.00 86.12 105 GLY A C 1
ATOM 867 O O . GLY A 1 105 ? 20.905 3.584 -14.211 1.00 86.12 105 GLY A O 1
ATOM 868 N N . ASP A 1 106 ? 21.094 2.286 -12.372 1.00 87.25 106 ASP A N 1
ATOM 869 C CA . ASP A 1 106 ? 21.153 0.984 -13.050 1.00 87.25 106 ASP A CA 1
ATOM 870 C C . ASP A 1 106 ? 19.854 0.691 -13.818 1.00 87.25 106 ASP A C 1
ATOM 872 O O . ASP A 1 106 ? 19.880 0.157 -14.925 1.00 87.25 106 ASP A O 1
ATOM 876 N N . LEU A 1 107 ? 18.708 1.107 -13.261 1.00 87.88 107 LEU A N 1
ATOM 877 C CA . LEU A 1 107 ? 17.399 1.022 -13.909 1.00 87.88 107 LEU A CA 1
ATOM 878 C C . LEU A 1 107 ? 16.772 2.412 -14.055 1.00 87.88 107 LEU A C 1
ATOM 880 O O . LEU A 1 107 ? 16.387 3.066 -13.083 1.00 87.88 107 LEU A O 1
ATOM 884 N N . SER A 1 108 ? 16.579 2.869 -15.293 1.00 90.00 108 SER A N 1
ATOM 885 C CA . SER A 1 108 ? 15.873 4.128 -15.526 1.00 90.00 108 SER A CA 1
ATOM 886 C C . SER A 1 108 ? 14.370 3.943 -15.370 1.00 90.00 108 SER A C 1
ATOM 888 O O . SER A 1 108 ? 13.723 3.347 -16.219 1.00 90.00 108 SER A O 1
ATOM 890 N N . ILE A 1 109 ? 13.751 4.597 -14.386 1.00 88.50 109 ILE A N 1
ATOM 891 C CA . ILE A 1 109 ? 12.281 4.621 -14.278 1.00 88.50 109 ILE A CA 1
ATOM 892 C C . ILE A 1 109 ? 11.594 5.427 -15.390 1.00 88.50 109 ILE A C 1
ATOM 894 O O . ILE A 1 109 ? 10.378 5.567 -15.356 1.00 88.50 109 ILE A O 1
ATOM 898 N N . ARG A 1 110 ? 12.322 6.036 -16.337 1.00 86.44 110 ARG A N 1
ATOM 899 C CA . ARG A 1 110 ? 11.738 6.859 -17.415 1.00 86.44 110 ARG A CA 1
ATOM 900 C C . ARG A 1 110 ? 12.033 6.311 -18.804 1.00 86.44 110 ARG A C 1
ATOM 902 O O . ARG A 1 110 ? 11.131 6.325 -19.633 1.00 86.44 110 ARG A O 1
ATOM 909 N N . LYS A 1 111 ? 13.262 5.857 -19.043 1.00 88.44 111 LYS A N 1
ATOM 910 C CA . LYS A 1 111 ? 13.764 5.420 -20.355 1.00 88.44 111 LYS A CA 1
ATOM 911 C C . LYS A 1 111 ? 13.887 3.898 -20.416 1.00 88.44 111 LYS A C 1
ATOM 913 O O . LYS A 1 111 ? 13.944 3.279 -19.364 1.00 88.44 111 LYS A O 1
ATOM 918 N N . ASN A 1 112 ? 13.996 3.350 -21.627 1.00 89.69 112 ASN A N 1
ATOM 919 C CA . ASN A 1 112 ? 14.278 1.930 -21.882 1.00 89.69 112 ASN A CA 1
ATOM 920 C C . ASN A 1 112 ? 13.144 0.987 -21.439 1.00 89.69 112 ASN A C 1
ATOM 922 O O . ASN A 1 112 ? 13.374 -0.013 -20.767 1.00 89.69 112 ASN A O 1
ATOM 926 N N . TRP A 1 113 ? 11.912 1.335 -21.818 1.00 92.56 113 TRP A N 1
ATOM 927 C CA . TRP A 1 113 ? 10.724 0.510 -21.597 1.00 92.56 113 TRP A CA 1
ATOM 928 C C . TRP A 1 113 ? 10.015 0.276 -22.926 1.00 92.56 113 TRP A C 1
ATOM 930 O O . TRP A 1 113 ? 9.931 1.200 -23.736 1.00 92.56 113 TRP A O 1
ATOM 940 N N . ILE A 1 114 ? 9.507 -0.934 -23.124 1.00 91.44 114 ILE A N 1
ATOM 941 C CA . ILE A 1 114 ? 8.810 -1.378 -24.332 1.00 91.44 114 ILE A CA 1
ATOM 942 C C . ILE A 1 114 ? 7.360 -1.663 -23.954 1.00 91.44 114 ILE A C 1
ATOM 944 O O . ILE A 1 114 ? 7.106 -2.321 -22.944 1.00 91.44 114 ILE A O 1
ATOM 948 N N . SER A 1 115 ? 6.406 -1.146 -24.729 1.00 90.44 115 SER A N 1
ATOM 949 C CA . SER A 1 115 ? 4.989 -1.423 -24.496 1.00 90.44 115 SER A CA 1
ATOM 950 C C . SER A 1 115 ? 4.698 -2.901 -24.675 1.00 90.44 115 SER A C 1
ATOM 952 O O . SER A 1 115 ? 5.074 -3.467 -25.693 1.00 90.44 115 SER A O 1
ATOM 954 N N . ILE A 1 116 ? 3.952 -3.511 -23.750 1.00 88.12 116 ILE A N 1
ATOM 955 C CA . ILE A 1 116 ? 3.523 -4.914 -23.906 1.00 88.12 116 ILE A CA 1
ATOM 956 C C . ILE A 1 116 ? 2.675 -5.091 -25.171 1.00 88.12 116 ILE A C 1
ATOM 958 O O . ILE A 1 116 ? 2.670 -6.159 -25.766 1.00 88.12 116 ILE A O 1
ATOM 962 N N . ARG A 1 117 ? 1.968 -4.037 -25.597 1.00 83.50 117 ARG A N 1
ATOM 963 C CA . ARG A 1 117 ? 1.164 -4.052 -26.826 1.00 83.50 117 ARG A CA 1
ATOM 964 C C . ARG A 1 117 ? 2.009 -4.088 -28.098 1.00 83.50 117 ARG A C 1
ATOM 966 O O . ARG A 1 117 ? 1.516 -4.556 -29.117 1.00 83.50 117 ARG A O 1
ATOM 973 N N . ASP A 1 118 ? 3.236 -3.580 -28.025 1.00 82.38 118 ASP A N 1
ATOM 974 C CA . ASP A 1 118 ? 4.153 -3.487 -29.162 1.00 82.38 118 ASP A CA 1
ATOM 975 C C . ASP A 1 118 ? 5.091 -4.703 -29.233 1.00 82.38 118 ASP A C 1
ATOM 977 O O . ASP A 1 118 ? 5.811 -4.875 -30.216 1.00 82.38 118 ASP A O 1
ATOM 981 N N . THR A 1 119 ? 5.110 -5.544 -28.195 1.00 74.25 119 THR A N 1
ATOM 982 C CA . THR A 1 119 ? 5.943 -6.743 -28.152 1.00 74.25 119 THR A CA 1
ATOM 983 C C . THR A 1 119 ? 5.257 -7.890 -28.896 1.00 74.25 119 THR A C 1
ATOM 985 O O . THR A 1 119 ? 4.145 -8.280 -28.556 1.00 74.25 119 THR A O 1
ATOM 988 N N . GLU A 1 120 ? 5.943 -8.491 -29.871 1.00 68.44 120 GLU A N 1
ATOM 989 C CA . GLU A 1 120 ? 5.490 -9.725 -30.546 1.00 68.44 120 GLU A CA 1
ATOM 990 C C . GLU A 1 120 ? 5.660 -10.992 -29.678 1.00 68.44 120 GLU A C 1
ATOM 992 O O . GLU A 1 120 ? 5.305 -12.090 -30.099 1.00 68.44 120 GLU A O 1
ATOM 997 N N . LEU A 1 121 ? 6.231 -10.854 -28.477 1.00 63.97 121 LEU A N 1
ATOM 998 C CA . LEU A 1 121 ? 6.482 -11.949 -27.542 1.00 63.97 121 LEU A CA 1
ATOM 999 C C . LEU A 1 121 ? 5.244 -12.231 -26.693 1.00 63.97 121 LEU A C 1
ATOM 1001 O O . LEU A 1 121 ? 4.605 -11.310 -26.178 1.00 63.97 121 LEU A O 1
ATOM 1005 N N . ASP A 1 122 ? 4.980 -13.516 -26.463 1.00 72.62 122 ASP A N 1
ATOM 1006 C CA . ASP A 1 122 ? 4.030 -13.949 -25.446 1.00 72.62 122 ASP A CA 1
ATOM 1007 C C . ASP A 1 122 ? 4.508 -13.464 -24.070 1.00 72.62 122 ASP A C 1
ATOM 1009 O O . ASP A 1 122 ? 5.502 -13.945 -23.523 1.00 72.62 122 ASP A O 1
ATOM 1013 N N . PHE A 1 123 ? 3.804 -12.483 -23.509 1.00 80.25 123 PHE A N 1
ATOM 1014 C CA . PHE A 1 123 ? 4.065 -12.008 -22.158 1.00 80.25 123 PHE A CA 1
ATOM 1015 C C . PHE A 1 123 ? 3.425 -12.950 -21.136 1.00 80.25 123 PHE A C 1
ATOM 1017 O O . PHE A 1 123 ? 2.199 -13.086 -21.075 1.00 80.25 123 PHE A O 1
ATOM 1024 N N . TYR A 1 124 ? 4.259 -13.544 -20.285 1.00 84.38 124 TYR A N 1
ATOM 1025 C CA . TYR A 1 124 ? 3.820 -14.367 -19.167 1.00 84.38 124 TYR A CA 1
ATOM 1026 C C . TYR A 1 124 ? 4.013 -13.621 -17.847 1.00 84.38 124 TYR A C 1
ATOM 1028 O O . TYR A 1 124 ? 5.095 -13.134 -17.535 1.00 84.38 124 TYR A O 1
ATOM 1036 N N . PHE A 1 125 ? 2.951 -13.561 -17.045 1.00 90.00 125 PHE A N 1
ATOM 1037 C CA . PHE A 1 125 ? 2.982 -13.001 -15.696 1.00 90.00 125 PHE A CA 1
ATOM 1038 C C . PHE A 1 125 ? 2.660 -14.102 -14.679 1.00 90.00 125 PHE A C 1
ATOM 1040 O O . PHE A 1 125 ? 1.759 -14.908 -14.945 1.00 90.00 125 PHE A O 1
ATOM 1047 N N . PRO A 1 126 ? 3.355 -14.169 -13.528 1.00 93.06 126 PRO A N 1
ATOM 1048 C CA . PRO A 1 126 ? 3.100 -15.200 -12.534 1.00 93.06 126 PRO A CA 1
ATOM 1049 C C . PRO A 1 126 ? 1.666 -15.132 -12.004 1.00 93.06 126 PRO A C 1
ATOM 1051 O O . PRO A 1 126 ? 1.074 -14.064 -11.817 1.00 93.06 126 PRO A O 1
ATOM 1054 N N . TYR A 1 127 ? 1.100 -16.302 -11.721 1.00 91.38 127 TYR A N 1
ATOM 1055 C CA . TYR A 1 127 ? -0.206 -16.391 -11.085 1.00 91.38 127 TYR A CA 1
ATOM 1056 C C . TYR A 1 127 ? -0.106 -15.987 -9.610 1.00 91.38 127 TYR A C 1
ATOM 1058 O O . TYR A 1 127 ? 0.571 -16.639 -8.819 1.00 91.38 127 TYR A O 1
ATOM 1066 N N . LEU A 1 128 ? -0.825 -14.933 -9.225 1.00 93.88 128 LEU A N 1
ATOM 1067 C CA . LEU A 1 128 ? -0.845 -14.444 -7.847 1.00 93.88 128 LEU A CA 1
ATOM 1068 C C . LEU A 1 128 ? -2.083 -14.972 -7.117 1.00 93.88 128 LEU A C 1
ATOM 1070 O O . LEU A 1 128 ? -3.210 -14.549 -7.392 1.00 93.88 128 LEU A O 1
ATOM 1074 N N . THR A 1 129 ? -1.884 -15.878 -6.157 1.00 93.19 129 THR A N 1
ATOM 1075 C CA . THR A 1 129 ? -2.983 -16.372 -5.314 1.00 93.19 129 THR A CA 1
ATOM 1076 C C . THR A 1 129 ? -3.536 -15.248 -4.431 1.00 93.19 129 THR A C 1
ATOM 1078 O O . THR A 1 129 ? -2.837 -14.296 -4.070 1.00 93.19 129 THR A O 1
ATOM 1081 N N . LEU A 1 130 ? -4.807 -15.353 -4.028 1.00 91.56 130 LEU A N 1
ATOM 1082 C CA . LEU A 1 130 ? -5.390 -14.383 -3.096 1.00 91.56 130 LEU A CA 1
ATOM 1083 C C . LEU A 1 130 ? -4.683 -14.380 -1.739 1.00 91.56 130 LEU A C 1
ATOM 1085 O O . LEU A 1 130 ? -4.602 -13.323 -1.117 1.00 91.56 130 LEU A O 1
ATOM 1089 N N . ASP A 1 131 ? -4.182 -15.526 -1.283 1.00 90.06 131 ASP A N 1
ATOM 1090 C CA . ASP A 1 131 ? -3.460 -15.617 -0.015 1.00 90.06 131 ASP A CA 1
ATOM 1091 C C . ASP A 1 131 ? -2.091 -14.945 -0.111 1.00 90.06 131 ASP A C 1
ATOM 1093 O O . ASP A 1 131 ? -1.796 -14.083 0.718 1.00 90.06 131 ASP A O 1
ATOM 1097 N N . PHE A 1 132 ? -1.345 -15.178 -1.199 1.00 91.69 132 PHE A N 1
ATOM 1098 C CA . PHE A 1 132 ? -0.125 -14.423 -1.488 1.00 91.69 132 PHE A CA 1
ATOM 1099 C C . PHE A 1 132 ? -0.398 -12.915 -1.500 1.00 91.69 132 PHE A C 1
ATOM 1101 O O . PHE A 1 132 ? 0.266 -12.158 -0.795 1.00 91.69 132 PHE A O 1
ATOM 1108 N N . LEU A 1 133 ? -1.418 -12.463 -2.240 1.00 91.94 133 LEU A N 1
ATOM 1109 C CA . LEU A 1 133 ? -1.754 -11.040 -2.317 1.00 91.94 133 LEU A CA 1
ATOM 1110 C C . LEU A 1 133 ? -2.113 -10.462 -0.946 1.00 91.94 133 LEU A C 1
ATOM 1112 O O . LEU A 1 133 ? -1.720 -9.336 -0.648 1.00 91.94 133 LEU A O 1
ATOM 1116 N N . ARG A 1 134 ? -2.850 -11.202 -0.105 1.00 88.81 134 ARG A N 1
ATOM 1117 C CA . ARG A 1 134 ? -3.222 -10.761 1.253 1.00 88.81 134 ARG A CA 1
ATOM 1118 C C . ARG A 1 134 ? -1.996 -10.570 2.120 1.00 88.81 134 ARG A C 1
ATOM 1120 O O . ARG A 1 134 ? -1.928 -9.584 2.856 1.00 88.81 134 ARG A O 1
ATOM 1127 N N . GLU A 1 135 ? -1.052 -11.495 2.039 1.00 87.69 135 GLU A N 1
ATOM 1128 C CA . GLU A 1 135 ? 0.205 -11.384 2.757 1.00 87.69 135 GLU A CA 1
ATOM 1129 C C . GLU A 1 135 ? 1.056 -10.235 2.218 1.00 87.69 135 GLU A C 1
ATOM 1131 O O . GLU A 1 135 ? 1.536 -9.415 3.001 1.00 87.69 135 GLU A O 1
ATOM 1136 N N . TYR A 1 136 ? 1.180 -10.129 0.893 1.00 88.25 136 TYR A N 1
ATOM 1137 C CA . TYR A 1 136 ? 1.968 -9.108 0.212 1.00 88.25 136 TYR A CA 1
ATOM 1138 C C . TYR A 1 136 ? 1.463 -7.694 0.514 1.00 88.25 136 TYR A C 1
ATOM 1140 O O . TYR A 1 136 ? 2.257 -6.815 0.822 1.00 88.25 136 TYR A O 1
ATOM 1148 N N . THR A 1 137 ? 0.145 -7.453 0.519 1.00 87.75 137 THR A N 1
ATOM 1149 C CA . THR A 1 137 ? -0.454 -6.142 0.856 1.00 87.75 137 THR A CA 1
ATOM 1150 C C . THR A 1 137 ? -0.551 -5.883 2.369 1.00 87.75 137 THR A C 1
ATOM 1152 O O . THR A 1 137 ? -0.969 -4.795 2.815 1.00 87.75 137 THR A O 1
ATOM 1155 N N . CYS A 1 138 ? -0.186 -6.881 3.176 1.00 86.31 138 CYS A N 1
ATOM 1156 C CA . CYS A 1 138 ? -0.422 -6.985 4.611 1.00 86.31 138 CYS A CA 1
ATOM 1157 C C . CYS A 1 138 ? -1.910 -6.868 4.995 1.00 86.31 138 CYS A C 1
ATOM 1159 O O . CYS A 1 138 ? -2.241 -6.311 6.045 1.00 86.31 138 CYS A O 1
ATOM 1161 N N . GLY A 1 139 ? -2.841 -7.277 4.131 1.00 82.81 139 GLY A N 1
ATOM 1162 C CA . GLY A 1 139 ? -4.267 -7.379 4.451 1.00 82.81 139 GLY A CA 1
ATOM 1163 C C . GLY A 1 139 ? -5.227 -7.094 3.294 1.00 82.81 139 GLY A C 1
ATOM 1164 O O . GLY A 1 139 ? -4.870 -6.578 2.240 1.00 82.81 139 GLY A O 1
ATOM 1165 N N . VAL A 1 140 ? -6.509 -7.368 3.529 1.00 84.25 140 VAL A N 1
ATOM 1166 C CA . VAL A 1 140 ? -7.544 -7.450 2.479 1.00 84.25 140 VAL A CA 1
ATOM 1167 C C . VAL A 1 140 ? -8.005 -6.117 1.884 1.00 84.25 140 VAL A C 1
ATOM 1169 O O . VAL A 1 140 ? -8.691 -6.110 0.867 1.00 84.25 140 VAL A O 1
ATOM 1172 N N . TYR A 1 141 ? -7.700 -4.983 2.517 1.00 83.69 141 TYR A N 1
ATOM 1173 C CA . TYR A 1 141 ? -8.280 -3.696 2.120 1.00 83.69 141 TYR A CA 1
ATOM 1174 C C . TYR A 1 141 ? -7.870 -3.276 0.704 1.00 83.69 141 TYR A C 1
ATOM 1176 O O . TYR A 1 141 ? -8.735 -2.919 -0.091 1.00 83.69 141 TYR A O 1
ATOM 1184 N N . GLN A 1 142 ? -6.577 -3.357 0.375 1.00 85.12 142 GLN A N 1
ATOM 1185 C CA . GLN A 1 142 ? -6.095 -3.019 -0.968 1.00 85.12 142 GLN A CA 1
ATOM 1186 C C . GLN A 1 142 ? -6.686 -3.949 -2.035 1.00 85.12 142 GLN A C 1
ATOM 1188 O O . GLN A 1 142 ? -7.126 -3.476 -3.077 1.00 85.12 142 GLN A O 1
ATOM 1193 N N . ILE A 1 143 ? -6.810 -5.242 -1.727 1.00 90.06 143 ILE A N 1
ATOM 1194 C CA . ILE A 1 143 ? -7.422 -6.236 -2.620 1.00 90.06 143 ILE A CA 1
ATOM 1195 C C . ILE A 1 143 ? -8.892 -5.904 -2.876 1.00 90.06 143 ILE A C 1
ATOM 1197 O O . ILE A 1 143 ? -9.337 -5.916 -4.012 1.00 90.06 143 ILE A O 1
ATOM 1201 N N . LYS A 1 144 ? -9.654 -5.525 -1.844 1.00 90.19 144 LYS A N 1
ATOM 1202 C CA . LYS A 1 144 ? -11.057 -5.112 -2.017 1.00 90.19 144 LYS A CA 1
ATOM 1203 C C . LYS A 1 144 ? -11.209 -3.861 -2.889 1.00 90.19 144 LYS A C 1
ATOM 1205 O O . LYS A 1 144 ? -12.254 -3.686 -3.505 1.00 90.19 144 LYS A O 1
ATOM 1210 N N . GLN A 1 145 ? -10.202 -2.986 -2.928 1.00 88.00 145 GLN A N 1
ATOM 1211 C CA . GLN A 1 145 ? -10.215 -1.791 -3.780 1.00 88.00 145 GLN A CA 1
ATOM 1212 C C . GLN A 1 145 ? -9.727 -2.050 -5.204 1.00 88.00 145 GLN A C 1
ATOM 1214 O O . GLN A 1 145 ? -10.020 -1.236 -6.081 1.00 88.00 145 GLN A O 1
ATOM 1219 N N . SER A 1 146 ? -9.020 -3.157 -5.450 1.00 88.62 146 SER A N 1
ATOM 1220 C CA . SER A 1 146 ? -8.398 -3.415 -6.746 1.00 88.62 146 SER A CA 1
ATOM 1221 C C . SER A 1 146 ? -9.389 -3.462 -7.913 1.00 88.62 146 SER A C 1
ATOM 1223 O O . SER A 1 146 ? -9.046 -2.877 -8.935 1.00 88.62 146 SER A O 1
ATOM 1225 N N . PRO A 1 147 ? -10.628 -4.001 -7.810 1.00 90.75 147 PRO A N 1
ATOM 1226 C CA . PRO A 1 147 ? -11.536 -4.033 -8.957 1.00 90.75 147 PRO A CA 1
ATOM 1227 C C . PRO A 1 147 ? -11.999 -2.637 -9.375 1.00 90.75 147 PRO A C 1
ATOM 1229 O O . PRO A 1 147 ? -12.044 -2.321 -10.559 1.00 90.75 147 PRO A O 1
ATOM 1232 N N . ALA A 1 148 ? -12.305 -1.772 -8.403 1.00 88.56 148 ALA A N 1
ATOM 1233 C CA . ALA A 1 148 ? -12.685 -0.389 -8.679 1.00 88.56 148 ALA A CA 1
ATOM 1234 C C . ALA A 1 148 ? -11.509 0.404 -9.267 1.00 88.56 148 ALA A C 1
ATOM 1236 O O . ALA A 1 148 ? -11.702 1.217 -10.166 1.00 88.56 148 ALA A O 1
ATOM 1237 N N . TYR A 1 149 ? -10.291 0.144 -8.781 1.00 86.12 149 TYR A N 1
ATOM 1238 C CA . TYR A 1 149 ? -9.082 0.783 -9.294 1.00 86.12 149 TYR A CA 1
ATOM 1239 C C . TYR A 1 149 ? -8.761 0.314 -10.718 1.00 86.12 149 TYR A C 1
ATOM 1241 O O . TYR A 1 149 ? -8.535 1.139 -11.595 1.00 86.12 149 TYR A O 1
ATOM 1249 N N . ALA A 1 150 ? -8.833 -0.994 -10.970 1.00 86.69 150 ALA A N 1
ATOM 1250 C CA . ALA A 1 150 ? -8.689 -1.572 -12.299 1.00 86.69 150 ALA A CA 1
ATOM 1251 C C . ALA A 1 150 ? -9.738 -0.999 -13.253 1.00 86.69 150 ALA A C 1
ATOM 1253 O O . ALA A 1 150 ? -9.390 -0.594 -14.353 1.00 86.69 150 ALA A O 1
ATOM 1254 N N . LYS A 1 151 ? -10.998 -0.871 -12.816 1.00 87.31 151 LYS A N 1
ATOM 1255 C CA . LYS A 1 151 ? -12.043 -0.284 -13.654 1.00 87.31 151 LYS A CA 1
ATOM 1256 C C . LYS A 1 151 ? -11.708 1.150 -14.080 1.00 87.31 151 LYS A C 1
ATOM 1258 O O . LYS A 1 151 ? -11.781 1.467 -15.265 1.00 87.31 151 LYS A O 1
ATOM 1263 N N . ALA A 1 152 ? -11.307 1.982 -13.120 1.00 85.31 152 ALA A N 1
ATOM 1264 C CA . ALA A 1 152 ? -10.989 3.384 -13.371 1.00 85.31 152 ALA A CA 1
ATOM 1265 C C . ALA A 1 152 ? -9.842 3.554 -14.382 1.00 85.31 152 ALA A C 1
ATOM 1267 O O . ALA A 1 152 ? -9.894 4.434 -15.232 1.00 85.31 152 ALA A O 1
ATOM 1268 N N . HIS A 1 153 ? -8.817 2.702 -14.304 1.00 85.31 153 HIS A N 1
ATOM 1269 C CA . HIS A 1 153 ? -7.619 2.814 -15.146 1.00 85.31 153 HIS A CA 1
ATOM 1270 C C . HIS A 1 153 ? -7.706 2.063 -16.473 1.00 85.31 153 HIS A C 1
ATOM 1272 O O . HIS A 1 153 ? -7.058 2.477 -17.428 1.00 85.31 153 HIS A O 1
ATOM 1278 N N . LEU A 1 154 ? -8.479 0.976 -16.538 1.00 81.69 154 LEU A N 1
ATOM 1279 C CA . LEU A 1 154 ? -8.621 0.161 -17.748 1.00 81.69 154 LEU A CA 1
ATOM 1280 C C . LEU A 1 154 ? -9.778 0.610 -18.644 1.00 81.69 154 LEU A C 1
ATOM 1282 O O . LEU A 1 154 ? -9.713 0.364 -19.842 1.00 81.69 154 LEU A O 1
ATOM 1286 N N . TYR A 1 155 ? -10.825 1.234 -18.090 1.00 80.88 155 TYR A N 1
ATOM 1287 C CA . TYR A 1 155 ? -12.023 1.599 -18.860 1.00 80.88 155 TYR A CA 1
ATOM 1288 C C . TYR A 1 155 ? -12.366 3.089 -18.785 1.00 80.88 155 TYR A C 1
ATOM 1290 O O . TYR A 1 155 ? -12.679 3.689 -19.807 1.00 80.88 155 TYR A O 1
ATOM 1298 N N . ASP A 1 156 ? -12.314 3.707 -17.599 1.00 80.06 156 ASP A N 1
ATOM 1299 C CA . ASP A 1 156 ? -12.782 5.096 -17.437 1.00 80.06 156 ASP A CA 1
ATOM 1300 C C . ASP A 1 156 ? -11.730 6.141 -17.881 1.00 80.06 156 ASP A C 1
ATOM 1302 O O . ASP A 1 156 ? -12.057 7.300 -18.150 1.00 80.06 156 ASP A O 1
ATOM 1306 N N . HIS A 1 157 ? -10.455 5.749 -17.943 1.00 72.38 157 HIS A N 1
ATOM 1307 C CA . HIS A 1 157 ? -9.313 6.583 -18.344 1.00 72.38 157 HIS A CA 1
ATOM 1308 C C . HIS A 1 157 ? -8.528 5.927 -19.486 1.00 72.38 157 HIS A C 1
ATOM 1310 O O . HIS A 1 157 ? -7.305 5.776 -19.415 1.00 72.38 157 HIS A O 1
ATOM 1316 N N . ASP A 1 158 ? -9.266 5.496 -20.512 1.00 66.00 158 ASP A N 1
ATOM 1317 C CA . ASP A 1 158 ? -8.734 4.771 -21.664 1.00 66.00 158 ASP A CA 1
ATOM 1318 C C . ASP A 1 158 ? -7.504 5.478 -22.270 1.00 66.00 158 ASP A C 1
ATOM 1320 O O . ASP A 1 158 ? -7.501 6.689 -22.501 1.00 66.00 158 ASP A O 1
ATOM 1324 N N . GLY A 1 159 ? -6.428 4.713 -22.465 1.00 65.38 159 GLY A N 1
ATOM 1325 C CA . GLY A 1 159 ? -5.156 5.181 -23.026 1.00 65.38 159 GLY A CA 1
ATOM 1326 C C . GLY A 1 159 ? -4.147 5.823 -22.058 1.00 65.38 159 GLY A C 1
ATOM 1327 O O . GLY A 1 159 ? -3.011 6.049 -22.466 1.00 65.38 159 GLY A O 1
ATOM 1328 N N . GLU A 1 160 ? -4.484 6.096 -20.790 1.00 72.75 160 GLU A N 1
ATOM 1329 C CA . GLU A 1 160 ? -3.514 6.694 -19.845 1.00 72.75 160 GLU A CA 1
ATOM 1330 C C . GLU A 1 160 ? -2.646 5.675 -19.104 1.00 72.75 160 GLU A C 1
ATOM 1332 O O . GLU A 1 160 ? -1.529 5.996 -18.678 1.00 72.75 160 GLU A O 1
ATOM 1337 N N . SER A 1 161 ? -3.172 4.461 -18.937 1.00 79.88 161 SER A N 1
ATOM 1338 C CA . SER A 1 161 ? -2.494 3.374 -18.240 1.00 79.88 161 SER A CA 1
ATOM 1339 C C . SER A 1 161 ? -1.836 2.447 -19.246 1.00 79.88 161 SER A C 1
ATOM 1341 O O . SER A 1 161 ? -2.502 1.678 -19.937 1.00 79.88 161 SER A O 1
ATOM 1343 N N . GLU A 1 162 ? -0.513 2.523 -19.317 1.00 84.69 162 GLU A N 1
ATOM 1344 C CA . GLU A 1 162 ? 0.294 1.706 -20.214 1.00 84.69 162 GLU A CA 1
ATOM 1345 C C . GLU A 1 162 ? 1.189 0.773 -19.398 1.00 84.69 162 GLU A C 1
ATOM 1347 O O . GLU A 1 162 ? 1.902 1.223 -18.495 1.00 84.69 162 GLU A O 1
ATOM 1352 N N . PHE A 1 163 ? 1.127 -0.523 -19.709 1.00 89.88 163 PHE A N 1
ATOM 1353 C CA . PHE A 1 163 ? 2.009 -1.544 -19.150 1.00 89.88 163 PHE A CA 1
ATOM 1354 C C . PHE A 1 163 ? 3.201 -1.751 -20.075 1.00 89.88 163 PHE A C 1
ATOM 1356 O O . PHE A 1 163 ? 3.033 -1.909 -21.286 1.00 89.88 163 PHE A O 1
ATOM 1363 N N . GLN A 1 164 ? 4.400 -1.729 -19.503 1.00 92.69 164 GLN A N 1
ATOM 1364 C CA . GLN A 1 164 ? 5.645 -1.737 -20.257 1.00 92.69 164 GLN A CA 1
ATOM 1365 C C . GLN A 1 164 ? 6.686 -2.600 -19.547 1.00 92.69 164 GLN A C 1
ATOM 1367 O O . GLN A 1 164 ? 6.803 -2.540 -18.322 1.00 92.69 164 GLN A O 1
ATOM 1372 N N . LEU A 1 165 ? 7.457 -3.360 -20.315 1.00 92.38 165 LEU A N 1
ATOM 1373 C CA . LEU A 1 165 ? 8.567 -4.175 -19.825 1.00 92.38 165 LEU A CA 1
ATOM 1374 C C . LEU A 1 165 ? 9.879 -3.426 -20.000 1.00 92.38 165 LEU A C 1
ATOM 1376 O O . LEU A 1 165 ? 10.011 -2.594 -20.901 1.00 92.38 165 LEU A O 1
ATOM 1380 N N . SER A 1 166 ? 10.842 -3.685 -19.124 1.00 91.50 166 SER A N 1
ATOM 1381 C CA . SER A 1 166 ? 12.182 -3.139 -19.312 1.00 91.50 166 SER A CA 1
ATOM 1382 C C . SER A 1 166 ? 12.828 -3.795 -20.532 1.00 91.50 166 SER A C 1
ATOM 1384 O O . SER A 1 166 ? 12.737 -5.001 -20.736 1.00 91.50 166 SER A O 1
ATOM 1386 N N . SER A 1 167 ? 13.486 -2.991 -21.369 1.00 87.69 167 SER A N 1
ATOM 1387 C CA . SER A 1 167 ? 14.104 -3.497 -22.600 1.00 87.69 167 SER A CA 1
ATOM 1388 C C . SER A 1 167 ? 15.336 -4.369 -22.350 1.00 87.69 167 SER A C 1
ATOM 1390 O O . SER A 1 167 ? 15.786 -5.055 -23.260 1.00 87.69 167 SER A O 1
ATOM 1392 N N . SER A 1 168 ? 15.942 -4.268 -21.164 1.00 87.19 168 SER A N 1
ATOM 1393 C CA . SER A 1 168 ? 17.156 -5.008 -20.802 1.00 87.19 168 SER A CA 1
ATOM 1394 C C . SER A 1 168 ? 16.881 -6.265 -19.982 1.00 87.19 168 SER A C 1
ATOM 1396 O O . SER A 1 168 ? 17.746 -7.131 -19.923 1.00 87.19 168 SER A O 1
ATOM 1398 N N . ASP A 1 169 ? 15.728 -6.330 -19.319 1.00 88.56 169 ASP A N 1
ATOM 1399 C CA . ASP A 1 169 ? 15.352 -7.410 -18.408 1.00 88.56 169 ASP A CA 1
ATOM 1400 C C . ASP A 1 169 ? 13.822 -7.432 -18.283 1.00 88.56 169 ASP A C 1
ATOM 1402 O O . ASP A 1 169 ? 13.220 -6.494 -17.754 1.00 88.56 169 ASP A O 1
ATOM 1406 N N . ASP A 1 170 ? 13.190 -8.475 -18.810 1.00 87.75 170 ASP A N 1
ATOM 1407 C CA . ASP A 1 170 ? 11.735 -8.610 -18.875 1.00 87.75 170 ASP A CA 1
ATOM 1408 C C . ASP A 1 170 ? 11.092 -9.020 -17.537 1.00 87.75 170 ASP A C 1
ATOM 1410 O O . ASP A 1 170 ? 9.866 -8.977 -17.420 1.00 87.75 170 ASP A O 1
ATOM 1414 N N . SER A 1 171 ? 11.890 -9.284 -16.495 1.00 91.81 171 SER A N 1
ATOM 1415 C CA . SER A 1 171 ? 11.422 -9.487 -15.112 1.00 91.81 171 SER A CA 1
ATOM 1416 C C . SER A 1 171 ? 10.942 -8.196 -14.428 1.00 91.81 171 SER A C 1
ATOM 1418 O O . SER A 1 171 ? 10.356 -8.224 -13.337 1.00 91.81 171 SER A O 1
ATOM 1420 N N . PHE A 1 172 ? 11.153 -7.035 -15.061 1.00 93.12 172 PHE A N 1
ATOM 1421 C CA . PHE A 1 172 ? 10.647 -5.753 -14.580 1.00 93.12 172 PHE A CA 1
ATOM 1422 C C . PHE A 1 172 ? 9.442 -5.287 -15.389 1.00 93.12 172 PHE A C 1
ATOM 1424 O O . PHE A 1 172 ? 9.534 -4.980 -16.580 1.00 93.12 172 PHE A O 1
ATOM 1431 N N . LEU A 1 173 ? 8.319 -5.118 -14.691 1.00 93.56 173 LEU A N 1
ATOM 1432 C CA . LEU A 1 173 ? 7.089 -4.564 -15.240 1.00 93.56 173 LEU A CA 1
ATOM 1433 C C . LEU A 1 173 ? 6.829 -3.182 -14.652 1.00 93.56 173 LEU A C 1
ATOM 1435 O O . LEU A 1 173 ? 6.747 -3.011 -13.435 1.00 93.56 173 LEU A O 1
ATOM 1439 N N . ARG A 1 174 ? 6.600 -2.197 -15.516 1.00 93.31 174 ARG A N 1
ATOM 1440 C CA . ARG A 1 174 ? 6.171 -0.856 -15.125 1.00 93.31 174 ARG A CA 1
ATOM 1441 C C . ARG A 1 174 ? 4.776 -0.559 -15.647 1.00 93.31 174 ARG A C 1
ATOM 1443 O O . ARG A 1 174 ? 4.410 -0.931 -16.756 1.00 93.31 174 ARG A O 1
ATOM 1450 N N . CYS A 1 175 ? 4.017 0.188 -14.860 1.00 91.69 175 CYS A N 1
ATOM 1451 C CA . CYS A 1 175 ? 2.756 0.781 -15.265 1.00 91.69 175 CYS A CA 1
ATOM 1452 C C . CYS A 1 175 ? 2.723 2.261 -14.881 1.00 91.69 175 CYS A C 1
ATOM 1454 O O . CYS A 1 175 ? 3.261 2.668 -13.845 1.00 91.69 175 CYS A O 1
ATOM 1456 N N . ARG A 1 176 ? 2.080 3.083 -15.709 1.00 89.81 176 ARG A N 1
ATOM 1457 C CA . ARG A 1 176 ? 1.761 4.470 -15.367 1.00 89.81 176 ARG A CA 1
ATOM 1458 C C . ARG A 1 176 ? 0.323 4.543 -14.869 1.00 89.81 176 ARG A C 1
ATOM 1460 O O . ARG A 1 176 ? -0.578 4.209 -15.618 1.00 89.81 176 ARG A O 1
ATOM 1467 N N . LEU A 1 177 ? 0.105 4.998 -13.635 1.00 88.06 177 LEU A N 1
ATOM 1468 C CA . LEU A 1 177 ? -1.234 5.091 -13.042 1.00 88.06 177 LEU A CA 1
ATOM 1469 C C . LEU A 1 177 ? -1.529 6.494 -12.518 1.00 88.06 177 LEU A C 1
ATOM 1471 O O . LEU A 1 177 ? -0.657 7.188 -11.984 1.00 88.06 177 LEU A O 1
ATOM 1475 N N . ARG A 1 178 ? -2.795 6.902 -12.623 1.00 87.19 178 ARG A N 1
ATOM 1476 C CA . ARG A 1 178 ? -3.285 8.168 -12.064 1.00 87.19 178 ARG A CA 1
ATOM 1477 C C . ARG A 1 178 ? -3.441 8.090 -10.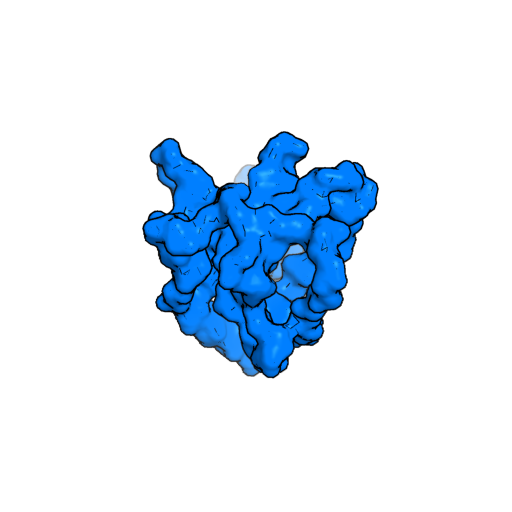543 1.00 87.19 178 ARG A C 1
ATOM 1479 O O . ARG A 1 178 ? -3.936 7.113 -9.973 1.00 87.19 178 ARG A O 1
ATOM 1486 N N . SER A 1 179 ? -3.017 9.157 -9.873 1.00 85.12 179 SER A N 1
ATOM 1487 C CA . SER A 1 179 ? -3.149 9.320 -8.430 1.00 85.12 179 SER A CA 1
ATOM 1488 C C . SER A 1 179 ? -4.617 9.331 -8.013 1.00 85.12 179 SER A C 1
ATOM 1490 O O . SER A 1 179 ? -5.436 10.055 -8.569 1.00 85.12 179 SER A O 1
ATOM 1492 N N . LYS A 1 180 ? -4.950 8.612 -6.939 1.00 78.69 180 LYS A N 1
ATOM 1493 C CA . LYS A 1 180 ? -6.286 8.694 -6.323 1.00 78.69 180 LYS A CA 1
ATOM 1494 C C . LYS A 1 180 ? -6.558 10.059 -5.678 1.00 78.69 180 LYS A C 1
ATOM 1496 O O . LYS A 1 180 ? -7.704 10.421 -5.441 1.00 78.69 180 LYS A O 1
ATOM 1501 N N . HIS A 1 181 ? -5.500 10.800 -5.357 1.00 81.56 181 HIS A N 1
ATOM 1502 C CA . HIS A 1 181 ? -5.580 12.071 -4.637 1.00 81.56 181 HIS A CA 1
ATOM 1503 C C . HIS A 1 181 ? -5.481 13.291 -5.557 1.00 81.56 181 HIS A C 1
ATOM 1505 O O . HIS A 1 181 ? -5.521 14.417 -5.070 1.00 81.56 181 HIS A O 1
ATOM 1511 N N . SER A 1 182 ? -5.299 13.083 -6.862 1.00 83.56 182 SER A N 1
ATOM 1512 C CA . SER A 1 182 ? -5.160 14.159 -7.838 1.00 83.56 182 SER A CA 1
ATOM 1513 C C . SER A 1 182 ? -5.532 13.661 -9.228 1.00 83.56 182 SER A C 1
ATOM 1515 O O . SER A 1 182 ? -4.957 12.686 -9.706 1.00 83.56 182 SER A O 1
ATOM 1517 N N . SER A 1 183 ? -6.443 14.367 -9.897 1.00 79.69 183 SER A N 1
ATOM 1518 C CA . SER A 1 183 ? -6.881 14.045 -11.260 1.00 79.69 183 SER A CA 1
ATOM 1519 C C . SER A 1 183 ? -5.809 14.286 -12.326 1.00 79.69 183 SER A C 1
ATOM 1521 O O . SER A 1 183 ? -5.952 13.796 -13.438 1.00 79.69 183 SER A O 1
ATOM 1523 N N . THR A 1 184 ? -4.739 15.019 -12.006 1.00 83.00 184 THR A N 1
ATOM 1524 C CA . THR A 1 184 ? -3.691 15.402 -12.968 1.00 83.00 184 THR A CA 1
ATOM 1525 C C . THR A 1 184 ? -2.370 14.675 -12.745 1.00 83.00 184 THR A C 1
ATOM 1527 O O . THR A 1 184 ? -1.502 14.6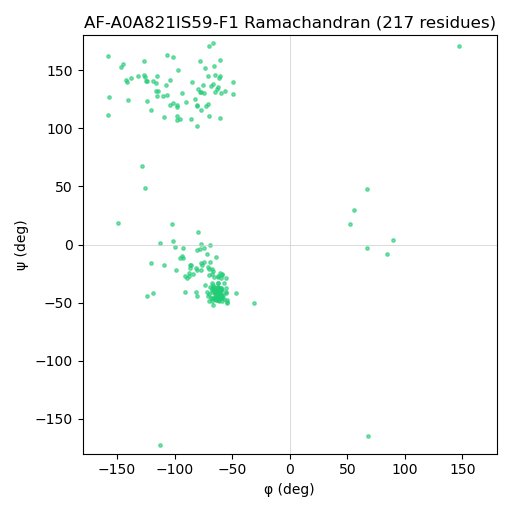63 -13.614 1.00 83.00 184 THR A O 1
ATOM 1530 N N . THR A 1 185 ? -2.170 14.090 -11.564 1.00 87.94 185 THR A N 1
ATOM 1531 C CA . THR A 1 185 ? -0.882 13.498 -11.200 1.00 87.94 185 THR A CA 1
ATOM 1532 C C . THR A 1 185 ? -0.827 12.036 -11.619 1.00 87.94 185 THR A C 1
ATOM 1534 O O . THR A 1 185 ? -1.626 11.228 -11.156 1.00 87.94 185 THR A O 1
ATOM 1537 N N . LEU A 1 186 ? 0.165 11.695 -12.440 1.00 88.50 186 LEU A N 1
ATOM 1538 C CA . LEU A 1 186 ? 0.477 10.328 -12.853 1.00 88.50 186 LEU A CA 1
ATOM 1539 C C . LEU A 1 186 ? 1.764 9.870 -12.164 1.00 88.50 186 LEU A C 1
ATOM 1541 O O . LEU A 1 186 ? 2.737 10.623 -12.106 1.00 88.50 186 LEU A O 1
ATOM 1545 N N . TYR A 1 187 ? 1.776 8.634 -11.681 1.00 90.12 187 TYR A N 1
ATOM 1546 C CA . TYR A 1 187 ? 2.943 7.996 -11.085 1.00 90.12 187 TYR A CA 1
ATOM 1547 C C . TYR A 1 187 ? 3.332 6.764 -11.888 1.00 90.12 187 TYR A C 1
ATOM 1549 O O . TYR A 1 187 ? 2.468 5.996 -12.307 1.00 90.12 187 TYR A O 1
ATOM 1557 N N . PHE A 1 188 ? 4.634 6.551 -12.061 1.00 91.50 188 PHE A N 1
ATOM 1558 C CA . PHE A 1 188 ? 5.129 5.237 -12.446 1.00 91.50 188 PHE A CA 1
ATOM 1559 C C . PHE A 1 188 ? 5.182 4.321 -11.227 1.00 91.50 188 PHE A C 1
ATOM 1561 O O . PHE A 1 188 ? 5.681 4.708 -10.164 1.00 91.50 188 PHE A O 1
ATOM 1568 N N . ILE A 1 189 ? 4.677 3.110 -11.415 1.00 91.81 189 ILE A N 1
ATOM 1569 C CA . ILE A 1 189 ? 4.818 1.977 -10.508 1.00 91.81 189 ILE A CA 1
ATOM 1570 C C . ILE A 1 189 ? 5.616 0.926 -11.261 1.00 91.81 189 ILE A C 1
ATOM 1572 O O . ILE A 1 189 ? 5.318 0.656 -12.418 1.00 91.81 189 ILE A O 1
ATOM 1576 N N . CYS A 1 190 ? 6.628 0.367 -10.619 1.00 93.06 190 CYS A N 1
ATOM 1577 C CA . CYS A 1 190 ? 7.455 -0.700 -11.153 1.00 93.06 190 CYS A CA 1
ATOM 1578 C C . CYS A 1 190 ? 7.419 -1.875 -10.177 1.00 93.06 190 CYS A C 1
ATOM 1580 O O . CYS A 1 190 ? 7.429 -1.661 -8.964 1.00 93.06 190 CYS A O 1
ATOM 1582 N N . ILE A 1 191 ? 7.367 -3.091 -10.698 1.00 93.88 191 ILE A N 1
ATOM 1583 C CA . ILE A 1 191 ? 7.519 -4.320 -9.932 1.00 93.88 191 ILE A CA 1
ATOM 1584 C C . ILE A 1 191 ? 8.626 -5.164 -10.550 1.00 93.88 191 ILE A C 1
ATOM 1586 O O . ILE A 1 191 ? 8.780 -5.197 -11.769 1.00 93.88 191 ILE A O 1
ATOM 1590 N N . HIS A 1 192 ? 9.369 -5.840 -9.686 1.00 93.88 192 HIS A N 1
ATOM 1591 C CA . HIS A 1 192 ? 10.261 -6.929 -10.052 1.00 93.88 192 HIS A CA 1
ATOM 1592 C C . HIS A 1 192 ? 9.544 -8.230 -9.710 1.00 93.88 192 HIS A C 1
ATOM 1594 O O . HIS A 1 192 ? 9.132 -8.419 -8.558 1.00 93.88 192 HIS A O 1
ATOM 1600 N N . PHE A 1 193 ? 9.347 -9.089 -10.701 1.00 94.75 193 PHE A N 1
ATOM 1601 C CA . PHE A 1 193 ? 8.645 -10.354 -10.542 1.00 94.75 193 PHE A CA 1
ATOM 1602 C C . PHE A 1 193 ? 9.497 -11.511 -11.055 1.00 94.75 193 PHE A C 1
ATOM 1604 O O . PHE A 1 193 ? 10.395 -11.324 -11.864 1.00 94.75 193 PHE A O 1
ATOM 1611 N N . ASP A 1 194 ? 9.199 -12.703 -10.565 1.00 93.94 194 ASP A N 1
ATOM 1612 C CA . ASP A 1 194 ? 9.825 -13.950 -10.979 1.00 93.94 194 ASP A CA 1
ATOM 1613 C C . ASP A 1 194 ? 8.712 -14.893 -11.431 1.00 93.94 194 ASP A C 1
ATOM 1615 O O . ASP A 1 194 ? 7.739 -15.116 -10.707 1.00 93.94 194 ASP A O 1
ATOM 1619 N N . TYR A 1 195 ? 8.814 -15.374 -12.667 1.00 88.62 195 TYR A N 1
ATOM 1620 C CA . TYR A 1 195 ? 7.806 -16.246 -13.256 1.00 88.62 195 TYR A CA 1
ATOM 1621 C C . TYR A 1 195 ? 7.847 -17.663 -12.669 1.00 88.62 195 TYR A C 1
ATOM 1623 O O . TYR A 1 195 ? 6.798 -18.297 -12.513 1.00 88.62 195 TYR A O 1
ATOM 1631 N N . ASP A 1 196 ? 9.042 -18.147 -12.332 1.00 90.31 196 ASP A N 1
ATOM 1632 C CA . ASP A 1 196 ? 9.267 -19.526 -11.909 1.00 90.31 196 ASP A CA 1
ATOM 1633 C C . ASP A 1 196 ? 9.063 -19.705 -10.398 1.00 90.31 196 ASP A C 1
ATOM 1635 O O . ASP A 1 196 ? 8.720 -20.801 -9.935 1.00 90.31 196 ASP A O 1
ATOM 1639 N N . ASP A 1 197 ? 9.210 -18.628 -9.621 1.00 92.88 197 ASP A N 1
ATOM 1640 C CA . ASP A 1 197 ? 8.968 -18.648 -8.181 1.00 92.88 197 ASP A CA 1
ATOM 1641 C C . ASP A 1 197 ? 7.475 -18.536 -7.837 1.00 92.88 197 ASP A C 1
ATOM 1643 O O . ASP A 1 197 ? 6.865 -17.466 -7.829 1.00 92.88 197 ASP A O 1
ATOM 1647 N N . LYS A 1 198 ? 6.879 -19.679 -7.494 1.00 88.31 198 LYS A N 1
ATOM 1648 C CA . LYS A 1 198 ? 5.464 -19.775 -7.113 1.00 88.31 198 LYS A CA 1
ATOM 1649 C C . LYS A 1 198 ? 5.171 -19.287 -5.695 1.00 88.31 198 LYS A C 1
ATOM 1651 O O . LYS A 1 198 ? 4.017 -18.964 -5.411 1.00 88.31 198 LYS A O 1
ATOM 1656 N N . ASP A 1 199 ? 6.173 -19.253 -4.821 1.00 88.94 199 ASP A N 1
ATOM 1657 C CA . ASP A 1 199 ? 6.006 -18.914 -3.407 1.00 88.94 199 ASP A CA 1
ATOM 1658 C C . ASP A 1 199 ? 6.184 -17.405 -3.178 1.00 88.94 199 ASP A C 1
ATOM 1660 O O . ASP A 1 199 ? 5.403 -16.776 -2.457 1.00 88.94 199 ASP A O 1
ATOM 1664 N N . GLU A 1 200 ? 7.168 -16.795 -3.844 1.00 90.12 200 GLU A N 1
ATOM 1665 C CA . GLU A 1 200 ? 7.415 -15.351 -3.831 1.00 90.12 200 GLU A CA 1
ATOM 1666 C C . GLU A 1 200 ? 7.526 -14.781 -5.261 1.00 90.12 200 GLU A C 1
ATOM 1668 O O . GLU A 1 200 ? 8.593 -14.299 -5.653 1.00 90.12 200 GLU A O 1
ATOM 1673 N N . PRO A 1 201 ? 6.428 -14.777 -6.043 1.00 94.44 201 PRO A N 1
ATOM 1674 C CA . PRO A 1 201 ? 6.428 -14.319 -7.437 1.00 94.44 201 PRO A CA 1
ATOM 1675 C C . PRO A 1 201 ? 6.684 -12.818 -7.602 1.00 94.44 201 PRO A C 1
ATOM 1677 O O . PRO A 1 201 ? 7.101 -12.379 -8.667 1.00 94.44 201 PRO A O 1
ATOM 1680 N N . ILE A 1 202 ? 6.428 -11.996 -6.577 1.00 93.50 202 ILE A N 1
ATOM 1681 C CA . ILE A 1 202 ? 6.752 -10.560 -6.597 1.00 93.50 202 ILE A CA 1
ATOM 1682 C C . ILE A 1 202 ? 7.913 -10.306 -5.646 1.00 93.50 202 ILE A C 1
ATOM 1684 O O . ILE A 1 202 ? 7.743 -10.349 -4.426 1.00 93.50 202 ILE A O 1
ATOM 1688 N N . LYS A 1 203 ? 9.080 -9.998 -6.213 1.00 91.38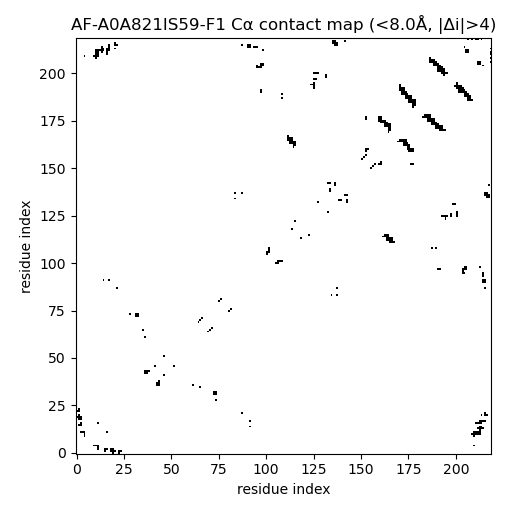 203 LYS A N 1
ATOM 1689 C CA . LYS A 1 203 ? 10.334 -9.813 -5.481 1.00 91.38 203 LYS A CA 1
ATOM 1690 C C . LYS A 1 203 ? 10.449 -8.431 -4.873 1.00 91.38 203 LYS A C 1
ATOM 1692 O O . LYS A 1 203 ? 10.922 -8.301 -3.750 1.00 91.38 203 LYS A O 1
ATOM 1697 N N . ASP A 1 204 ? 10.040 -7.396 -5.595 1.00 91.31 204 ASP A N 1
ATOM 1698 C CA . ASP A 1 204 ? 10.164 -6.019 -5.123 1.00 91.31 204 ASP A CA 1
ATOM 1699 C C . ASP A 1 204 ? 9.176 -5.099 -5.843 1.00 91.31 204 ASP A C 1
ATOM 1701 O O . ASP A 1 204 ? 8.639 -5.441 -6.898 1.00 91.31 204 ASP A O 1
ATOM 1705 N N . HIS A 1 205 ? 8.929 -3.922 -5.277 1.00 91.00 205 HIS A N 1
ATOM 1706 C CA . HIS A 1 205 ? 8.107 -2.907 -5.918 1.00 91.00 205 HIS A CA 1
ATOM 1707 C C . HIS A 1 205 ? 8.598 -1.497 -5.622 1.00 91.00 205 HIS A C 1
ATOM 1709 O O . HIS A 1 205 ? 9.229 -1.207 -4.614 1.00 91.00 205 HIS A O 1
ATOM 1715 N N . TYR A 1 206 ? 8.262 -0.597 -6.531 1.00 90.44 206 TYR A N 1
ATOM 1716 C CA . TYR A 1 206 ? 8.640 0.797 -6.483 1.00 90.44 206 TYR A CA 1
ATOM 1717 C C . TYR A 1 206 ? 7.485 1.650 -6.992 1.00 90.44 206 TYR A C 1
ATOM 1719 O O . TYR A 1 206 ? 6.830 1.317 -7.976 1.00 90.44 206 TYR A O 1
ATOM 1727 N N . CYS A 1 207 ? 7.253 2.802 -6.369 1.00 89.50 207 CYS A N 1
ATOM 1728 C CA . CYS A 1 207 ? 6.255 3.760 -6.833 1.00 89.50 207 CYS A CA 1
ATOM 1729 C C . CYS A 1 207 ? 6.787 5.186 -6.734 1.00 89.50 207 CYS A C 1
ATOM 1731 O O . CYS A 1 207 ? 7.441 5.544 -5.767 1.00 89.50 207 CYS A O 1
ATOM 1733 N N . GLN A 1 208 ? 6.448 6.054 -7.682 1.00 90.06 208 GLN A N 1
ATOM 1734 C CA . GLN A 1 208 ? 6.814 7.475 -7.617 1.00 90.06 208 GLN A CA 1
ATOM 1735 C C . GLN A 1 208 ? 5.949 8.310 -6.659 1.00 90.06 208 GLN A C 1
ATOM 1737 O O . GLN A 1 208 ? 6.159 9.519 -6.531 1.00 90.06 208 GLN A O 1
ATOM 1742 N N . CYS A 1 209 ? 4.971 7.706 -5.983 1.00 87.88 209 CYS A N 1
ATOM 1743 C CA . CYS A 1 209 ? 4.133 8.428 -5.035 1.00 87.88 209 CYS A CA 1
ATOM 1744 C C . CYS A 1 209 ? 4.926 8.899 -3.801 1.00 87.88 209 CYS A C 1
ATOM 1746 O O . CYS A 1 209 ? 6.089 8.553 -3.591 1.00 87.88 209 CYS A O 1
ATOM 1748 N N . LYS A 1 210 ? 4.268 9.682 -2.943 1.00 85.19 210 LYS A N 1
ATOM 1749 C CA . LYS A 1 210 ? 4.857 10.221 -1.705 1.00 85.19 210 LYS A CA 1
ATOM 1750 C C . LYS A 1 210 ? 5.320 9.135 -0.722 1.00 85.19 210 LYS A C 1
ATOM 1752 O O . LYS A 1 210 ? 6.192 9.396 0.097 1.00 85.19 210 LYS A O 1
ATOM 1757 N N . SER A 1 211 ? 4.741 7.936 -0.802 1.00 80.69 211 SER A N 1
ATOM 1758 C CA . SER A 1 211 ? 5.052 6.782 0.054 1.00 80.69 211 SER A CA 1
ATOM 1759 C C . SER A 1 211 ? 5.943 5.730 -0.623 1.00 80.69 211 SER A C 1
ATOM 1761 O O . SER A 1 211 ? 5.994 4.610 -0.131 1.00 80.69 211 SER A O 1
ATOM 1763 N N . ARG A 1 212 ? 6.628 6.090 -1.725 1.00 74.06 212 ARG A N 1
ATOM 1764 C CA . ARG A 1 212 ? 7.570 5.267 -2.518 1.00 74.06 212 ARG A CA 1
ATOM 1765 C C . ARG A 1 212 ? 8.350 4.228 -1.732 1.00 74.06 212 ARG A C 1
ATOM 1767 O O . ARG A 1 212 ? 8.459 3.096 -2.170 1.00 74.06 212 ARG A O 1
ATOM 1774 N N . ALA A 1 213 ? 8.962 4.676 -0.643 1.00 71.19 213 ALA A N 1
ATOM 1775 C CA . ALA A 1 213 ? 10.027 3.981 0.060 1.00 71.19 213 ALA A CA 1
ATOM 1776 C C . ALA A 1 213 ? 9.507 2.859 0.980 1.00 71.19 213 ALA A C 1
ATOM 1778 O O . ALA A 1 213 ? 10.224 2.336 1.825 1.00 71.19 213 ALA A O 1
ATOM 1779 N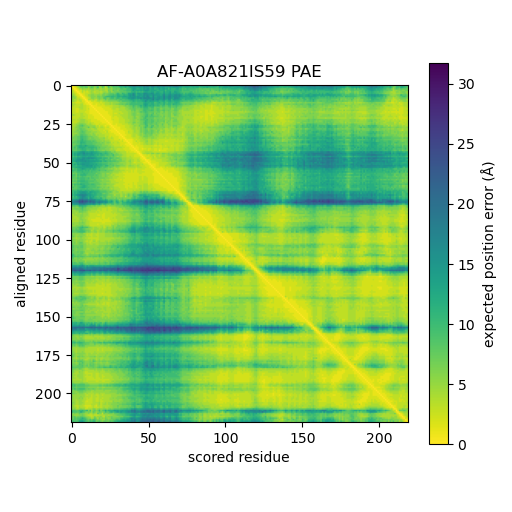 N . ARG A 1 214 ? 8.219 2.524 0.861 1.00 81.31 214 ARG A N 1
ATOM 1780 C CA . ARG A 1 214 ? 7.557 1.539 1.700 1.00 81.31 214 ARG A CA 1
ATOM 1781 C C . ARG A 1 214 ? 7.869 0.131 1.194 1.00 81.31 214 ARG A C 1
ATOM 1783 O O . ARG A 1 214 ? 7.431 -0.241 0.116 1.00 81.31 214 ARG A O 1
ATOM 1790 N N . ASN A 1 215 ? 8.479 -0.676 2.051 1.00 82.81 215 ASN A N 1
ATOM 1791 C CA . ASN A 1 215 ? 8.678 -2.115 1.830 1.00 82.81 215 ASN A CA 1
ATOM 1792 C C . ASN A 1 215 ? 7.531 -2.944 2.431 1.00 82.81 215 ASN A C 1
ATOM 1794 O O . ASN A 1 215 ? 7.407 -4.142 2.198 1.00 82.81 215 ASN A O 1
ATOM 1798 N N . LEU A 1 216 ? 6.681 -2.300 3.237 1.00 83.44 216 LEU A N 1
ATOM 1799 C CA . LEU A 1 216 ? 5.554 -2.914 3.927 1.00 83.44 216 LEU A CA 1
ATOM 1800 C C . LEU A 1 216 ? 4.234 -2.764 3.177 1.00 83.44 216 LEU A C 1
ATOM 1802 O O . LEU A 1 216 ? 3.584 -1.720 3.237 1.00 83.44 216 LEU A O 1
ATOM 1806 N N . GLY A 1 217 ? 3.720 -3.839 2.592 1.00 79.88 217 GLY A N 1
ATOM 1807 C CA . GLY A 1 217 ? 2.481 -3.739 1.827 1.00 79.88 217 GLY A CA 1
ATOM 1808 C C . GLY A 1 217 ? 2.671 -2.925 0.549 1.00 79.88 217 GLY A C 1
ATOM 1809 O O . GLY A 1 217 ? 3.787 -2.631 0.152 1.00 79.88 217 GLY A O 1
ATOM 1810 N N . CYS A 1 218 ? 1.565 -2.503 -0.060 1.00 76.44 218 CYS A N 1
ATOM 1811 C CA . CYS A 1 218 ? 1.605 -1.633 -1.237 1.00 76.44 218 CYS A CA 1
ATOM 1812 C C . CYS A 1 218 ? 1.320 -0.170 -0.875 1.00 76.44 218 CYS A C 1
ATOM 1814 O O . CYS A 1 218 ? 0.756 0.125 0.194 1.00 76.44 218 CYS A O 1
ATOM 1816 N N . CYS A 1 219 ? 1.704 0.727 -1.784 1.00 71.06 219 CYS A N 1
ATOM 1817 C CA . CYS A 1 219 ? 1.436 2.163 -1.721 1.00 71.06 219 CYS A CA 1
ATOM 1818 C C . CYS A 1 219 ? -0.062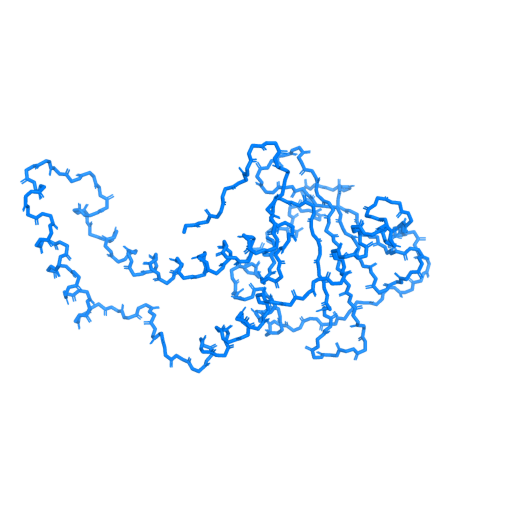 2.467 -1.599 1.00 71.06 219 CYS A C 1
ATOM 1820 O O . CYS A 1 219 ? -0.854 1.915 -2.394 1.00 71.06 219 CYS A O 1
#

Solvent-accessible surface area (backbone atoms only — not comparable to full-atom values): 12795 Å² total; per-residue (Å²): 124,66,67,74,68,54,89,93,49,76,49,40,53,46,65,49,25,25,52,24,44,54,44,56,55,55,44,51,60,53,50,57,59,54,52,62,49,52,74,37,69,71,66,57,51,87,67,61,75,87,43,63,90,48,44,64,59,53,51,50,52,50,51,52,48,43,71,74,73,43,83,80,90,68,82,93,70,50,71,65,60,53,52,51,52,52,50,49,58,56,32,60,74,51,80,60,62,57,52,47,34,42,75,75,57,80,40,58,93,83,55,67,63,40,47,56,88,76,46,94,63,89,83,83,74,54,86,77,50,71,65,58,51,28,60,56,45,68,36,62,66,65,63,71,44,42,64,63,52,48,44,45,44,68,62,76,37,67,88,66,52,52,54,26,28,33,71,88,47,74,48,31,44,33,36,35,44,72,43,94,89,36,98,84,46,71,30,52,35,38,35,35,43,35,70,84,40,81,88,60,31,69,73,40,60,37,40,67,50,51,48,32,41,31,62,51,30,69,127

Foldseek 3Di:
DQDDADVPRQADALLSLLVNVVVVVVVVVVVQLVVVQCVDPCSVDDHDPVCPVVVVVVVVVVSVVCVVPNDDPDPCDDPVNVVLVVLSVVLSPDDFPVVVCCVVVVDPLPDQWAFPVRDPDDDDAADQDPVNLCSQQSHCPVVVCVVVQCCCVPPVVPPQWTWIAGNVDRQKIKIWGDDPVDPPDIKIKIWRADRPDNPCRTDHIAISHRSGSYSHHDD

Mean predicted aligned error: 7.46 Å

Sequence (219 aa):
MPGFLQKDAKQLDIEEANETRMTTKTRWIIESFHSQFKKWRFFSERISQDFLLNIDILVRTLSASVNKYGPRLFHGKSAEDYTLANKMLLMKNRTSHLEQSISNGDLSIRKNWISIRDTELDFYFPYLTLDFLREYTCGVYQIKQSPAYAKAHLYDHDGESEFQLSSSDDSFLRCRLRSKHSSTTLYFICIHFDYDDKDEPIKDHYCQCKSRARNLGCC

Radius of gyration: 21.77 Å; Cα contacts (8 Å, |Δi|>4): 257; chains: 1; bounding box: 48×41×64 Å

Secondary structure (DSSP, 8-state):
----PPTT-SS--HHHHHHHHHHHHHHHHHHHHHTTGGGSHHHHSPPPGGGGGGHHHHHHHHHHHHHHHS--S--S--HHHHHHHHHHHHHHT---HHHHHHHHTSS-SSSSEEETTT--S--------HHHHHHHTTSHHHHHHHHHHH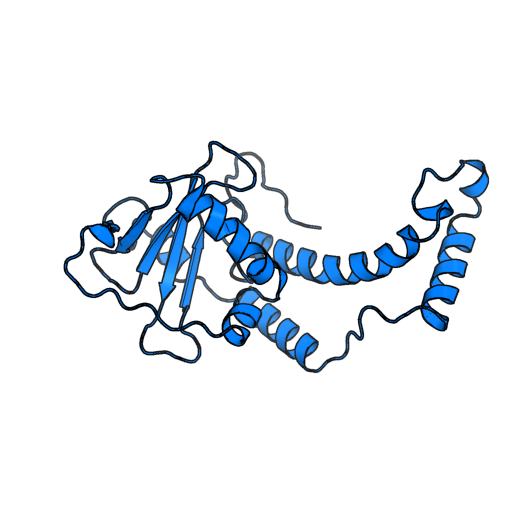HIIIIITTTT--EEEESS-TTEEEEEEE-TT-SS-EEEEEEEE-SS-SSS-EEEEEESSTTTT--SS--

pLDDT: mean 85.63, std 6.65, range [59.88, 95.38]